Protein AF-A0A550CA08-F1 (afdb_monomer_lite)

Secondary structure (DSSP, 8-state):
---GGGGGSPPTT---TTHHHHHHHH-HHHHHHHHHIIIIIHHHHHHHHH-TT--SHHHHHHHHHHHHHHHHHHHHHHTS---HHHHHHHHHHHHHHHHHHHHHHHHHIIIII----SSSSS---HHHHHHHHHHHHHHT--HHHHHHHHHHHHSHHHHHHHHHHHHHHHTT-TTSSS-HHHHTSTTTTHHHHHHGGGGSTTT--GGG--SHHHHHHHHHHHSHHHHHHS-HHHHHHHHHHHHHHHHIIIIIIS---HHHHHHHHHHHHHTS--TTSS--HHHHHHHHHHHHHHHHHHS--

Radius of gyration: 20.74 Å; chains: 1; bounding box: 41×39×66 Å

Foldseek 3Di:
DDALVCLQDAHPPDDDPCQVVVCVVFNDNQSSLVNCCVPPQVVLLVVLVVCLQPQDPVVVLSLLVSLVVLVSNLLSSLVDPGDPVSVVVNLVSLLSSLLSLLSSVLNNCVPPFDDDPPDLPPPQPPVLVVQLVVLCVLLVEDLVLLCVLLCVLPHNLLVSLLSSLSSCLRVPPQDHFRGVSLVPRPNSLSLQLSNLVCVDPSRVNVVSNQFLQSLLSVLLNNPVLQSLVDDRVSVSVSLSVSSSVLCCCVCPVNVHDSNRSSSSSNNNSNSVDRPPPPDDSVVVNVVSVVVVVSVCSVPPD

pLDDT: mean 86.53, std 14.7, range [38.78, 98.31]

Organism: NCBI:txid97359

Sequence (301 aa):
MYEEHHFRTFPPRTVSAYVKTDIEKHGKDTMIYREWLRCHFRPQFEKLQLYPTVIDRIRAREVLTLSEDWCHFERMAHGQQLAPEAREDLRQHTQWLLQALGQYWRNYFRGLERREPRVIWAEIEGWVESSMNAWFRSMQIDAKELQQRLARGGDDRYWQIFRMGLRHCASNDVGEWPSSSFREMRFWKSRFILMSRCMYPDMDELRYIGDPITLGGAVAYHDMHTFYAGDEEERLSYLAGNIINIIEHVCGYLQMPDANASQGICVFLELHPVSGGCNCVACYALRAKALQAEESQFMGQ

Structure (mmCIF, N/CA/C/O backbone):
data_AF-A0A550CA08-F1
#
_entry.id   AF-A0A550CA08-F1
#
loop_
_atom_site.group_PDB
_atom_site.id
_atom_site.type_symbol
_atom_site.label_atom_id
_atom_site.label_alt_id
_atom_site.label_comp_id
_atom_site.label_asym_id
_atom_site.label_entity_id
_atom_site.label_seq_id
_atom_site.pdbx_PDB_ins_code
_atom_site.Cartn_x
_atom_site.Cartn_y
_atom_site.Cartn_z
_atom_site.occupancy
_atom_site.B_iso_or_equiv
_atom_site.auth_seq_id
_atom_site.auth_comp_id
_atom_site.auth_asym_id
_atom_site.auth_atom_id
_atom_site.pdbx_PDB_model_num
ATOM 1 N N . MET A 1 1 ? 12.749 -13.878 -8.963 1.00 85.00 1 MET A N 1
ATOM 2 C CA . MET A 1 1 ? 12.771 -12.666 -8.135 1.00 85.00 1 MET A CA 1
ATOM 3 C C . MET A 1 1 ? 14.022 -11.922 -8.469 1.00 85.00 1 MET A C 1
ATOM 5 O O . MET A 1 1 ? 15.088 -12.535 -8.506 1.00 85.00 1 MET A O 1
ATOM 9 N N . TYR A 1 2 ? 13.850 -10.644 -8.736 1.00 91.12 2 TYR A N 1
ATOM 10 C CA . TYR A 1 2 ? 14.903 -9.792 -9.235 1.00 91.12 2 TYR A CA 1
ATOM 11 C C . TYR A 1 2 ? 15.131 -8.655 -8.250 1.00 91.12 2 TYR A C 1
ATOM 13 O O . TYR A 1 2 ? 14.212 -7.938 -7.878 1.00 91.12 2 TYR A O 1
ATOM 21 N N . GLU A 1 3 ? 16.374 -8.504 -7.812 1.00 90.75 3 GLU A N 1
ATOM 22 C CA . GLU A 1 3 ? 16.807 -7.292 -7.117 1.00 90.75 3 GLU A CA 1
ATOM 23 C C . GLU A 1 3 ? 16.944 -6.123 -8.101 1.00 90.75 3 GLU A C 1
ATOM 25 O O . GLU A 1 3 ? 17.161 -6.341 -9.294 1.00 90.75 3 GLU A O 1
ATOM 30 N N . GLU A 1 4 ? 16.918 -4.890 -7.592 1.00 87.44 4 GLU A N 1
ATOM 31 C CA . GLU A 1 4 ? 16.969 -3.654 -8.389 1.00 87.44 4 GLU A CA 1
ATOM 32 C C . GLU A 1 4 ? 18.089 -3.641 -9.447 1.00 87.44 4 GLU A C 1
ATOM 34 O O . GLU A 1 4 ? 17.878 -3.241 -10.591 1.00 87.44 4 GLU A O 1
ATOM 39 N N . HIS A 1 5 ? 19.284 -4.129 -9.100 1.00 90.81 5 HIS A N 1
ATOM 40 C CA . HIS A 1 5 ? 20.425 -4.124 -10.015 1.00 90.81 5 HIS A CA 1
ATOM 41 C C . HIS A 1 5 ? 20.231 -5.041 -11.236 1.00 90.81 5 HIS A C 1
ATOM 43 O O . HIS A 1 5 ? 20.800 -4.765 -12.292 1.00 90.81 5 HIS A O 1
ATOM 49 N N . HIS A 1 6 ? 19.402 -6.089 -11.138 1.00 92.75 6 HIS A N 1
ATOM 50 C CA . HIS A 1 6 ? 19.095 -6.956 -12.279 1.00 92.75 6 HIS A CA 1
ATOM 51 C C . HIS A 1 6 ? 18.340 -6.192 -13.366 1.00 92.75 6 HIS A C 1
ATOM 53 O O . HIS A 1 6 ? 18.621 -6.374 -14.552 1.00 92.75 6 HIS A O 1
ATOM 59 N N . PHE A 1 7 ? 17.441 -5.288 -12.968 1.00 92.31 7 PHE A N 1
ATOM 60 C CA . PHE A 1 7 ? 16.633 -4.490 -13.888 1.00 92.31 7 PHE A CA 1
ATOM 61 C C . PHE A 1 7 ? 17.457 -3.468 -14.689 1.00 92.31 7 PHE A C 1
ATOM 63 O O . PHE A 1 7 ? 17.001 -2.987 -15.720 1.00 92.31 7 PHE A O 1
ATOM 70 N N . ARG A 1 8 ? 18.715 -3.213 -14.297 1.00 91.62 8 ARG A N 1
ATOM 71 C CA . ARG A 1 8 ? 19.678 -2.383 -15.051 1.00 91.62 8 ARG A CA 1
ATOM 72 C C . ARG A 1 8 ? 20.347 -3.124 -16.214 1.00 91.62 8 ARG A C 1
ATOM 74 O O . ARG A 1 8 ? 21.185 -2.558 -16.913 1.00 91.62 8 ARG A O 1
ATOM 81 N N . THR A 1 9 ? 20.024 -4.399 -16.409 1.00 92.44 9 THR A N 1
ATOM 82 C CA . THR A 1 9 ? 20.551 -5.242 -17.488 1.00 92.44 9 THR A CA 1
ATOM 83 C C . THR A 1 9 ? 19.408 -5.912 -18.231 1.00 92.44 9 THR A C 1
ATOM 85 O O . THR A 1 9 ? 18.286 -5.921 -17.742 1.00 92.44 9 THR A O 1
ATOM 88 N N . PHE A 1 10 ? 19.662 -6.469 -19.415 1.00 91.00 10 PHE A N 1
ATOM 89 C CA . PHE A 1 10 ? 18.636 -7.237 -20.119 1.00 91.00 10 PHE A CA 1
ATOM 90 C C . PHE A 1 10 ? 18.151 -8.421 -19.267 1.00 91.00 10 PHE A C 1
ATOM 92 O O . PHE A 1 10 ? 18.972 -9.043 -18.584 1.00 91.00 10 PHE A O 1
ATOM 99 N N . PRO A 1 11 ? 16.854 -8.778 -19.337 1.00 91.88 11 PRO A N 1
ATOM 100 C CA . PRO A 1 11 ? 16.351 -9.941 -18.625 1.00 91.88 11 PRO A CA 1
ATOM 101 C C . PRO A 1 11 ? 17.148 -11.202 -19.002 1.00 91.88 11 PRO A C 1
ATOM 103 O O . PRO A 1 11 ? 17.654 -11.315 -20.130 1.00 91.88 11 PRO A O 1
ATOM 106 N N . PRO A 1 12 ? 17.279 -12.190 -18.103 1.00 89.19 12 PRO A N 1
ATOM 107 C CA . PRO A 1 12 ? 17.959 -13.434 -18.438 1.00 89.19 12 PRO A CA 1
ATOM 108 C C . PRO A 1 12 ? 17.328 -14.102 -19.664 1.00 89.19 12 PRO A C 1
ATOM 110 O O . PRO A 1 12 ? 16.107 -14.176 -19.773 1.00 89.19 12 PRO A O 1
ATOM 113 N N . ARG A 1 13 ? 18.166 -14.655 -20.551 1.00 81.38 13 ARG A N 1
ATOM 114 C CA . ARG A 1 13 ? 17.751 -15.374 -21.778 1.00 81.38 13 ARG A CA 1
ATOM 115 C C . ARG A 1 13 ? 17.103 -14.497 -22.855 1.00 81.38 13 ARG A C 1
ATOM 117 O O . ARG A 1 13 ? 16.467 -15.016 -23.771 1.00 81.38 13 ARG A O 1
ATOM 124 N N . THR A 1 14 ? 17.314 -13.187 -22.796 1.00 76.25 14 THR A N 1
ATOM 125 C CA . THR A 1 14 ? 16.868 -12.279 -23.851 1.00 76.25 14 THR A CA 1
ATOM 126 C C . THR A 1 14 ? 17.860 -12.295 -25.014 1.00 76.25 14 THR A C 1
ATOM 128 O O . THR A 1 14 ? 18.989 -11.832 -24.883 1.00 76.25 14 THR A O 1
ATOM 131 N N . VAL A 1 15 ? 17.446 -12.847 -26.158 1.00 59.94 15 VAL A N 1
ATOM 132 C CA . VAL A 1 15 ? 18.219 -12.870 -27.415 1.00 59.94 15 VAL A CA 1
ATOM 133 C C . VAL A 1 15 ? 17.329 -12.332 -28.532 1.00 59.94 15 VAL A C 1
ATOM 135 O O . VAL A 1 15 ? 16.962 -13.035 -29.469 1.00 59.94 15 VAL A O 1
ATOM 138 N N . SER A 1 16 ? 16.870 -11.092 -28.387 1.00 63.72 16 SER A N 1
ATOM 139 C CA . SER A 1 16 ? 16.047 -10.464 -29.417 1.00 63.72 16 SER A CA 1
ATOM 140 C C . SER A 1 16 ? 16.958 -9.867 -30.497 1.00 63.72 16 SER A C 1
ATOM 142 O O . SER A 1 16 ? 17.799 -9.014 -30.215 1.00 63.72 16 SER A O 1
ATOM 144 N N . ALA A 1 17 ? 16.796 -10.308 -31.749 1.00 66.88 17 ALA A N 1
ATOM 145 C CA . ALA A 1 17 ? 17.506 -9.749 -32.905 1.00 66.88 17 ALA A CA 1
ATOM 146 C C . ALA A 1 17 ? 17.234 -8.239 -33.097 1.00 66.88 17 ALA A C 1
ATOM 148 O O . ALA A 1 17 ? 18.041 -7.543 -33.709 1.00 66.88 17 ALA A O 1
ATOM 149 N N . TYR A 1 18 ? 16.141 -7.731 -32.515 1.00 67.75 18 TYR A N 1
ATOM 150 C CA . TYR A 1 18 ? 15.712 -6.330 -32.563 1.00 67.75 18 TYR A CA 1
ATOM 151 C C . TYR A 1 18 ? 16.518 -5.406 -31.636 1.00 67.75 18 TYR A C 1
ATOM 153 O O . TYR A 1 18 ? 16.510 -4.190 -31.811 1.00 67.75 18 TYR A O 1
ATOM 161 N N . VAL A 1 19 ? 17.283 -5.967 -30.690 1.00 77.12 19 VAL A N 1
ATOM 162 C CA . VAL A 1 19 ? 17.989 -5.186 -29.661 1.00 77.12 19 VAL A CA 1
ATOM 163 C C . VAL A 1 19 ? 18.999 -4.207 -30.262 1.00 77.12 19 VAL A C 1
ATOM 165 O O . VAL A 1 19 ? 19.106 -3.089 -29.777 1.00 77.12 19 VAL A O 1
ATOM 168 N N . LYS A 1 20 ? 19.723 -4.575 -31.328 1.00 77.69 20 LYS A N 1
ATOM 169 C CA . LYS A 1 20 ? 20.739 -3.680 -31.914 1.00 77.69 20 LYS A CA 1
ATOM 170 C C . LYS A 1 20 ? 20.119 -2.441 -32.563 1.00 77.69 20 LYS A C 1
ATOM 172 O O . LYS A 1 20 ? 20.510 -1.328 -32.231 1.00 77.69 20 LYS A O 1
ATOM 177 N N . THR A 1 21 ? 19.137 -2.643 -33.438 1.00 79.25 21 THR A N 1
ATOM 178 C CA . THR A 1 21 ? 18.471 -1.558 -34.172 1.00 79.25 21 THR A CA 1
ATOM 179 C C . THR A 1 21 ? 17.735 -0.610 -33.231 1.00 79.25 21 THR A C 1
ATOM 181 O O . THR A 1 21 ? 17.788 0.606 -33.404 1.00 79.25 21 THR A O 1
ATOM 184 N N . ASP A 1 22 ? 17.091 -1.140 -32.195 1.00 79.94 22 ASP A N 1
ATOM 185 C CA . ASP A 1 22 ? 16.354 -0.289 -31.273 1.00 79.94 22 ASP A CA 1
ATOM 186 C C . ASP A 1 22 ? 17.261 0.416 -30.248 1.00 79.94 22 ASP A C 1
ATOM 188 O O . ASP A 1 22 ? 16.922 1.517 -29.813 1.00 79.94 22 ASP A O 1
ATOM 192 N N . ILE A 1 23 ? 18.429 -0.150 -29.891 1.00 85.75 23 ILE A N 1
ATOM 193 C CA . ILE A 1 23 ? 19.434 0.557 -29.071 1.00 85.75 23 ILE A CA 1
ATOM 194 C C . ILE A 1 23 ? 19.912 1.816 -29.798 1.00 85.75 23 ILE A C 1
ATOM 196 O O . ILE A 1 23 ? 19.997 2.872 -29.173 1.00 85.75 23 ILE A O 1
ATOM 200 N N . GLU A 1 24 ? 20.203 1.719 -31.098 1.00 85.25 24 GLU A N 1
ATOM 201 C CA . GLU A 1 24 ? 20.635 2.868 -31.908 1.00 85.25 24 GLU A CA 1
ATOM 202 C C . GLU A 1 24 ? 19.561 3.961 -31.956 1.00 85.25 24 GLU A C 1
ATOM 204 O O . GLU A 1 24 ? 19.878 5.149 -31.933 1.00 85.25 24 GLU A O 1
ATOM 209 N N . LYS A 1 25 ? 18.285 3.563 -31.979 1.00 86.25 25 LYS A N 1
ATOM 210 C CA . LYS A 1 25 ? 17.152 4.481 -32.114 1.00 86.25 25 LYS A CA 1
ATOM 211 C C . LYS A 1 25 ? 16.690 5.107 -30.795 1.00 86.25 25 LYS A C 1
ATOM 213 O O . LYS A 1 25 ? 16.277 6.262 -30.785 1.00 86.25 25 LYS A O 1
ATOM 218 N N . HIS A 1 26 ? 16.687 4.345 -29.704 1.00 85.88 26 HIS A N 1
ATOM 219 C CA . HIS A 1 26 ? 16.008 4.713 -28.452 1.00 85.88 26 HIS A CA 1
ATOM 220 C C . HIS A 1 26 ? 16.927 4.747 -27.226 1.00 85.88 26 HIS A C 1
ATOM 222 O O . HIS A 1 26 ? 16.484 5.113 -26.134 1.00 85.88 26 HIS A O 1
ATOM 228 N N . GLY A 1 27 ? 18.194 4.369 -27.394 1.00 90.88 27 GLY A N 1
ATOM 229 C CA . GLY A 1 27 ? 19.151 4.240 -26.307 1.00 90.88 27 GLY A CA 1
ATOM 230 C C . GLY A 1 27 ? 19.043 2.906 -25.567 1.00 90.88 27 GLY A C 1
ATOM 231 O O . GLY A 1 27 ? 18.041 2.187 -25.617 1.00 90.88 27 GLY A O 1
ATOM 232 N N . LYS A 1 28 ? 20.123 2.568 -24.860 1.00 91.00 28 LYS A N 1
ATOM 233 C CA . LYS A 1 28 ? 20.269 1.296 -24.144 1.00 91.00 28 LYS A CA 1
ATOM 234 C C . LYS A 1 28 ? 19.252 1.134 -23.009 1.00 91.00 28 LYS A C 1
ATOM 236 O O . LYS A 1 28 ? 18.670 0.060 -22.888 1.00 91.00 28 LYS A O 1
ATOM 241 N N . ASP A 1 29 ? 19.024 2.180 -22.220 1.00 91.25 29 ASP A N 1
ATOM 242 C CA . ASP A 1 29 ? 18.146 2.128 -21.042 1.00 91.25 29 ASP A CA 1
ATOM 243 C C . ASP A 1 29 ? 16.688 1.873 -21.436 1.00 91.25 29 ASP A C 1
ATOM 245 O O . ASP A 1 29 ? 16.068 0.932 -20.942 1.00 91.25 29 ASP A O 1
ATOM 249 N N . THR A 1 30 ? 16.178 2.613 -22.428 1.00 91.94 30 THR A N 1
ATOM 250 C CA . THR A 1 30 ? 14.840 2.391 -22.999 1.00 91.94 30 THR A CA 1
ATOM 251 C C . THR A 1 30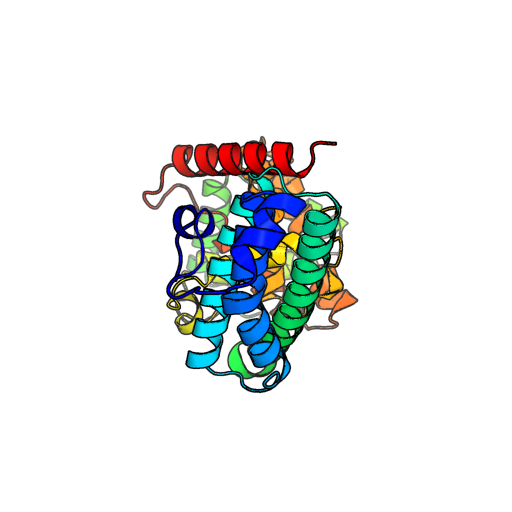 ? 14.664 0.956 -23.496 1.00 91.94 30 THR A C 1
ATOM 253 O O . THR A 1 30 ? 13.595 0.366 -23.335 1.00 91.94 30 THR A O 1
ATOM 256 N N . MET A 1 31 ? 15.710 0.365 -24.081 1.00 91.19 31 MET A N 1
ATOM 257 C CA . MET A 1 31 ? 15.645 -1.013 -24.562 1.00 91.19 31 MET A CA 1
ATOM 258 C C . MET A 1 31 ? 15.666 -2.057 -23.461 1.00 91.19 31 MET A C 1
ATOM 260 O O . MET A 1 31 ? 14.927 -3.037 -23.548 1.00 91.19 31 MET A O 1
ATOM 264 N N . ILE A 1 32 ? 16.457 -1.843 -22.414 1.00 91.88 32 ILE A N 1
ATOM 265 C CA . ILE A 1 32 ? 16.426 -2.700 -21.230 1.00 91.88 32 ILE A CA 1
ATOM 266 C C . ILE A 1 32 ? 15.023 -2.679 -20.614 1.00 91.88 32 ILE A C 1
ATOM 268 O O . ILE A 1 32 ? 14.437 -3.740 -20.400 1.00 91.88 32 ILE A O 1
ATOM 272 N N . TYR A 1 33 ? 14.455 -1.486 -20.419 1.00 94.31 33 TYR A N 1
ATOM 273 C CA . TYR A 1 33 ? 13.091 -1.293 -19.929 1.00 94.31 33 TYR A CA 1
ATOM 274 C C . TYR A 1 33 ? 12.050 -2.059 -20.768 1.00 94.31 33 TYR A C 1
ATOM 276 O O . TYR A 1 33 ? 11.281 -2.861 -20.231 1.00 94.31 33 TYR A O 1
ATOM 284 N N . ARG A 1 34 ? 12.058 -1.879 -22.097 1.00 92.94 34 ARG A N 1
ATOM 285 C CA . ARG A 1 34 ? 11.095 -2.535 -23.002 1.00 92.94 34 ARG A CA 1
ATOM 286 C C . ARG A 1 34 ? 11.206 -4.055 -22.974 1.00 92.94 34 ARG A C 1
ATOM 288 O O . ARG A 1 34 ? 10.185 -4.742 -23.004 1.00 92.94 34 ARG A O 1
ATOM 295 N N . GLU A 1 35 ? 12.420 -4.593 -22.897 1.00 92.88 35 GLU A N 1
ATOM 296 C CA . GLU A 1 35 ? 12.614 -6.042 -22.843 1.00 92.88 35 GLU A CA 1
ATOM 297 C C . GLU A 1 35 ? 12.136 -6.638 -21.514 1.00 92.88 35 GLU A C 1
ATOM 299 O O . GLU A 1 35 ? 11.530 -7.709 -21.521 1.00 92.88 35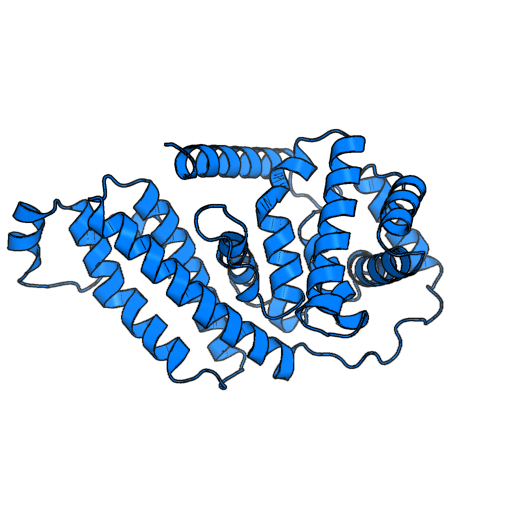 GLU A O 1
ATOM 304 N N . TRP A 1 36 ? 12.307 -5.941 -20.385 1.00 95.38 36 TRP A N 1
ATOM 305 C CA . TRP A 1 36 ? 11.704 -6.352 -19.110 1.00 95.38 36 TRP A CA 1
ATOM 306 C C . TRP A 1 36 ? 10.181 -6.364 -19.160 1.00 95.38 36 TRP A C 1
ATOM 308 O O . TRP A 1 36 ? 9.565 -7.348 -18.737 1.00 95.38 36 TRP A O 1
ATOM 318 N N . LEU A 1 37 ? 9.564 -5.330 -19.736 1.00 95.00 37 LEU A N 1
ATOM 319 C CA . LEU A 1 37 ? 8.120 -5.330 -19.955 1.00 95.00 37 LEU A CA 1
ATOM 320 C C . LEU A 1 37 ? 7.676 -6.519 -20.805 1.00 95.00 37 LEU A C 1
ATOM 322 O O . LEU A 1 37 ? 6.759 -7.244 -20.424 1.00 95.00 37 LEU A O 1
ATOM 326 N N . ARG A 1 38 ? 8.334 -6.740 -21.945 1.00 93.19 38 ARG A N 1
ATOM 327 C CA . ARG A 1 38 ? 7.958 -7.774 -22.914 1.00 93.19 38 ARG A CA 1
ATOM 328 C C . ARG A 1 38 ? 8.140 -9.189 -22.370 1.00 93.19 38 ARG A C 1
ATOM 330 O O . ARG A 1 38 ? 7.267 -10.029 -22.567 1.00 93.19 38 ARG A O 1
ATOM 337 N N . CYS A 1 39 ? 9.277 -9.468 -21.737 1.00 93.44 39 CYS A N 1
ATOM 338 C CA . CYS A 1 39 ? 9.655 -10.824 -21.342 1.00 93.44 39 CYS A CA 1
ATOM 339 C C . CYS A 1 39 ? 9.165 -11.220 -19.949 1.00 93.44 39 CYS A C 1
ATOM 341 O O . CYS A 1 39 ? 8.943 -12.407 -19.721 1.00 93.44 39 CYS A O 1
ATOM 343 N N . HIS A 1 40 ? 9.015 -10.266 -19.024 1.00 95.25 40 HIS A N 1
ATOM 344 C CA . HIS A 1 40 ? 8.689 -10.562 -17.626 1.00 95.25 40 HIS A CA 1
ATOM 345 C C . HIS A 1 40 ? 7.305 -10.059 -17.223 1.00 95.25 40 HIS A C 1
ATOM 347 O O . HIS A 1 40 ? 6.487 -10.848 -16.752 1.00 95.25 40 HIS A O 1
ATOM 353 N N . PHE A 1 41 ? 7.018 -8.768 -17.401 1.00 96.25 41 PHE A N 1
ATOM 354 C CA . PHE A 1 41 ? 5.823 -8.165 -16.802 1.00 96.25 41 PHE A CA 1
ATOM 355 C C . PHE A 1 41 ? 4.541 -8.407 -17.597 1.00 96.25 41 PHE A C 1
ATOM 357 O O . PHE A 1 41 ? 3.566 -8.878 -17.016 1.00 96.25 41 PHE A O 1
ATOM 364 N N . ARG A 1 42 ? 4.536 -8.184 -18.918 1.00 94.81 42 ARG A N 1
ATOM 365 C CA . ARG A 1 42 ? 3.339 -8.389 -19.754 1.00 94.81 42 ARG A CA 1
ATOM 366 C C . ARG A 1 42 ? 2.747 -9.799 -19.622 1.00 94.81 42 ARG A C 1
ATOM 368 O O . ARG A 1 42 ? 1.559 -9.886 -19.319 1.00 94.81 42 ARG A O 1
ATOM 375 N N . PRO A 1 43 ? 3.531 -10.896 -19.707 1.00 95.19 43 PRO A N 1
ATOM 376 C CA . PRO A 1 43 ? 2.982 -12.239 -19.512 1.00 95.19 43 PRO A CA 1
ATOM 377 C C . PRO A 1 43 ? 2.349 -12.442 -18.126 1.00 95.19 43 PRO A C 1
ATOM 379 O O . PRO A 1 43 ? 1.359 -13.159 -17.974 1.00 95.19 43 PRO A O 1
ATOM 382 N N . GLN A 1 44 ? 2.906 -11.813 -17.088 1.00 95.62 44 GLN A N 1
ATOM 383 C CA . GLN A 1 44 ? 2.367 -11.907 -15.731 1.00 95.62 44 GLN A CA 1
ATOM 384 C C . GLN A 1 44 ? 1.102 -11.068 -15.544 1.00 95.62 44 GLN A C 1
ATOM 386 O O . GLN A 1 44 ? 0.190 -11.511 -14.842 1.00 95.62 44 GLN A O 1
ATOM 391 N N . PHE A 1 45 ? 1.017 -9.907 -16.195 1.00 94.56 45 PHE A N 1
ATOM 392 C CA . PHE A 1 45 ? -0.181 -9.067 -16.211 1.00 94.56 45 PHE A CA 1
ATOM 393 C C . PHE A 1 45 ? -1.333 -9.796 -16.897 1.00 94.56 45 PHE A C 1
ATOM 395 O O . PHE A 1 45 ? -2.413 -9.925 -16.322 1.00 94.56 45 PHE A O 1
ATOM 402 N N . GLU A 1 46 ? -1.074 -10.381 -18.067 1.00 93.94 46 GLU A N 1
ATOM 403 C CA . GLU A 1 46 ? -2.032 -11.225 -18.784 1.00 93.94 46 GLU A CA 1
ATOM 404 C C . GLU A 1 46 ? -2.500 -12.390 -17.903 1.00 93.94 46 GLU A C 1
ATOM 406 O O . GLU A 1 46 ? -3.701 -12.604 -17.732 1.00 93.94 46 GLU A O 1
ATOM 411 N N . LYS A 1 47 ? -1.572 -13.097 -17.240 1.00 93.88 47 LYS A N 1
ATOM 412 C CA . LYS A 1 47 ? -1.926 -14.160 -16.286 1.00 93.88 47 LYS A CA 1
ATOM 413 C C . LYS A 1 47 ? -2.813 -13.628 -15.152 1.00 93.88 47 LYS A C 1
ATOM 415 O O . LYS A 1 47 ? -3.728 -14.329 -14.724 1.00 93.88 47 LYS A O 1
ATOM 420 N N . LEU A 1 48 ? -2.543 -12.432 -14.617 1.00 93.75 48 LEU A N 1
ATOM 421 C CA . LEU A 1 48 ? -3.353 -11.793 -13.566 1.00 93.75 48 LEU A CA 1
ATOM 422 C C . LEU A 1 48 ? -4.789 -11.540 -14.014 1.00 93.75 48 LEU A C 1
ATOM 424 O O . LEU A 1 48 ? -5.716 -11.857 -13.272 1.00 93.75 48 LEU A O 1
ATOM 428 N N . GLN A 1 49 ? -4.968 -11.068 -15.241 1.00 91.44 49 GLN A N 1
ATOM 429 C CA . GLN A 1 49 ? -6.286 -10.790 -15.796 1.00 91.44 49 GLN A CA 1
ATOM 430 C C . GLN A 1 49 ? -7.076 -12.034 -16.201 1.00 91.44 49 GLN A C 1
ATOM 432 O O . GLN A 1 49 ? -8.299 -12.022 -16.098 1.00 91.44 49 GLN A O 1
ATOM 437 N N . LEU A 1 50 ? -6.404 -13.094 -16.658 1.00 92.44 50 LEU A N 1
ATOM 438 C CA . LEU A 1 50 ? -7.065 -14.328 -17.099 1.00 92.44 50 LEU A CA 1
ATOM 439 C C . LEU A 1 50 ? -7.700 -15.115 -15.947 1.00 92.44 50 LEU A C 1
ATOM 441 O O . LEU A 1 50 ? -8.675 -15.833 -16.155 1.00 92.44 50 LEU A O 1
ATOM 445 N N . TYR A 1 51 ? -7.168 -14.975 -14.731 1.00 89.88 51 TYR A N 1
ATOM 446 C CA . TYR A 1 51 ? -7.592 -15.759 -13.569 1.00 89.88 51 TYR A CA 1
ATOM 447 C C . TYR A 1 51 ? -8.006 -14.875 -12.382 1.00 89.88 51 TYR A C 1
ATOM 449 O O . TYR A 1 51 ? -7.452 -15.020 -11.289 1.00 89.88 51 TYR A O 1
ATOM 457 N N . PRO A 1 52 ? -8.987 -13.965 -12.545 1.00 86.19 52 PRO A N 1
ATOM 458 C CA . PRO A 1 52 ? -9.321 -12.979 -11.518 1.00 86.19 52 PRO A CA 1
ATOM 459 C C . PRO A 1 52 ? -10.030 -13.598 -10.305 1.00 86.19 52 PRO A C 1
ATOM 461 O O . PRO A 1 52 ? -10.058 -12.995 -9.234 1.00 86.19 52 PRO A O 1
ATOM 464 N N . THR A 1 53 ? -10.621 -14.786 -10.455 1.00 89.81 53 THR A N 1
ATOM 465 C CA . THR A 1 53 ? -11.365 -15.500 -9.402 1.00 89.81 53 THR A CA 1
ATOM 466 C C . THR A 1 53 ? -10.529 -16.539 -8.660 1.00 89.81 53 THR A C 1
ATOM 468 O O . THR A 1 53 ? -10.999 -17.092 -7.669 1.00 89.81 53 THR A O 1
ATOM 471 N N . VAL A 1 54 ? -9.310 -16.832 -9.123 1.00 92.00 54 VAL A N 1
ATOM 472 C CA . VAL A 1 54 ? -8.432 -17.813 -8.477 1.00 92.00 54 VAL A CA 1
ATOM 473 C C . VAL A 1 54 ? -7.784 -17.152 -7.267 1.00 92.00 54 VAL A C 1
ATOM 475 O O . VAL A 1 54 ? -6.840 -16.377 -7.398 1.00 92.00 54 VAL A O 1
ATOM 478 N N . ILE A 1 55 ? -8.327 -17.443 -6.087 1.00 90.25 55 ILE A N 1
ATOM 479 C CA . ILE A 1 55 ? -7.919 -16.852 -4.811 1.00 90.25 55 ILE A CA 1
ATOM 480 C C . ILE A 1 55 ? -7.403 -17.943 -3.874 1.00 90.25 55 ILE A C 1
ATOM 482 O O . ILE A 1 55 ? -8.109 -18.463 -3.017 1.00 90.25 55 ILE A O 1
ATOM 486 N N . ASP A 1 56 ? -6.142 -18.315 -4.059 1.00 92.44 56 ASP A N 1
ATOM 487 C CA . ASP A 1 56 ? -5.450 -19.263 -3.192 1.00 92.44 56 ASP A CA 1
ATOM 488 C C . ASP A 1 56 ? -4.077 -18.724 -2.763 1.00 92.44 56 ASP A C 1
ATOM 490 O O . ASP A 1 56 ? -3.593 -17.693 -3.239 1.00 92.44 56 ASP A O 1
ATOM 494 N N . ARG A 1 57 ? -3.437 -19.421 -1.820 1.00 90.69 57 ARG A N 1
ATOM 495 C CA . ARG A 1 57 ? -2.149 -18.994 -1.255 1.00 90.69 57 ARG A CA 1
ATOM 496 C C . ARG A 1 57 ? -0.990 -19.083 -2.247 1.00 90.69 57 ARG A C 1
ATOM 498 O O . ARG A 1 57 ? -0.019 -18.348 -2.097 1.00 90.69 57 ARG A O 1
ATOM 505 N N . ILE A 1 58 ? -1.040 -19.998 -3.214 1.00 94.31 58 ILE A N 1
ATOM 506 C CA . ILE A 1 58 ? -0.004 -20.112 -4.248 1.00 94.31 58 ILE A CA 1
ATOM 507 C C . ILE A 1 58 ? -0.108 -18.888 -5.149 1.00 94.31 58 ILE A C 1
ATOM 509 O O . ILE A 1 58 ? 0.880 -18.179 -5.338 1.00 94.31 58 ILE A O 1
ATOM 513 N N . ARG A 1 59 ? -1.322 -18.580 -5.607 1.00 95.06 59 ARG A N 1
ATOM 514 C CA . ARG A 1 59 ? -1.590 -17.413 -6.434 1.00 95.06 59 ARG A CA 1
ATOM 515 C C . ARG A 1 59 ? -1.240 -16.112 -5.723 1.00 95.06 59 ARG A C 1
ATOM 517 O O . ARG A 1 59 ? -0.585 -15.264 -6.320 1.00 95.06 59 ARG A O 1
ATOM 524 N N . ALA A 1 60 ? -1.569 -15.983 -4.439 1.00 95.38 60 ALA A N 1
ATOM 525 C CA . ALA A 1 60 ? -1.208 -14.808 -3.650 1.00 95.38 60 ALA A CA 1
ATOM 526 C C . ALA A 1 60 ? 0.307 -14.584 -3.597 1.00 95.38 60 ALA A C 1
ATOM 528 O O . ALA A 1 60 ? 0.756 -13.458 -3.778 1.00 95.38 60 ALA A O 1
ATOM 529 N N . ARG A 1 61 ? 1.114 -15.642 -3.438 1.00 95.81 61 ARG A N 1
ATOM 530 C CA . ARG A 1 61 ? 2.584 -15.527 -3.472 1.00 95.81 61 ARG A CA 1
ATOM 531 C C . ARG A 1 61 ? 3.111 -15.080 -4.831 1.00 95.81 61 ARG A C 1
ATOM 533 O O . ARG A 1 61 ? 4.053 -14.290 -4.876 1.00 95.81 61 ARG A O 1
ATOM 540 N N . GLU A 1 62 ? 2.523 -15.566 -5.924 1.00 96.19 62 GLU A N 1
ATOM 541 C CA . GLU A 1 62 ? 2.875 -15.101 -7.271 1.00 96.19 62 GLU A CA 1
ATOM 542 C C . GLU A 1 62 ? 2.561 -13.611 -7.433 1.00 96.19 62 GLU A C 1
ATOM 544 O O . GLU A 1 62 ? 3.408 -12.859 -7.903 1.00 96.19 62 GLU A O 1
ATOM 549 N N . VAL A 1 63 ? 1.377 -13.175 -6.989 1.00 96.94 63 VAL A N 1
ATOM 550 C CA . VAL A 1 63 ? 0.963 -11.767 -7.055 1.00 96.94 63 VAL A CA 1
ATOM 551 C C . VAL A 1 63 ? 1.866 -10.878 -6.201 1.00 96.94 63 VAL A C 1
ATOM 553 O O . VAL A 1 63 ? 2.301 -9.837 -6.677 1.00 96.94 63 VAL A O 1
ATOM 556 N N . LEU A 1 64 ? 2.219 -11.297 -4.983 1.00 97.19 64 LEU A N 1
ATOM 557 C CA . LEU A 1 64 ? 3.147 -10.550 -4.126 1.00 97.19 64 LEU A CA 1
ATOM 558 C C . LEU A 1 64 ? 4.556 -10.467 -4.728 1.00 97.19 64 LEU A C 1
ATOM 560 O O . LEU A 1 64 ? 5.200 -9.428 -4.633 1.00 97.19 64 LEU A O 1
ATOM 564 N N . THR A 1 65 ? 5.021 -11.539 -5.377 1.00 97.06 65 THR A N 1
ATOM 565 C CA . THR A 1 65 ? 6.311 -11.536 -6.087 1.00 97.06 65 THR A CA 1
ATOM 566 C C . THR A 1 65 ? 6.277 -10.578 -7.275 1.00 97.06 65 THR A C 1
ATOM 568 O O . THR A 1 65 ? 7.225 -9.826 -7.468 1.00 97.06 65 THR A O 1
ATOM 571 N N . LEU A 1 66 ? 5.178 -10.564 -8.037 1.00 97.62 66 LEU A N 1
ATOM 572 C CA . LEU A 1 66 ? 4.969 -9.604 -9.120 1.00 97.62 66 LEU A CA 1
ATOM 573 C C . LEU A 1 66 ? 4.962 -8.162 -8.598 1.00 97.62 66 LEU A C 1
ATOM 575 O O . LEU A 1 66 ? 5.593 -7.304 -9.206 1.00 97.62 66 LEU A O 1
ATOM 579 N N . SER A 1 67 ? 4.280 -7.897 -7.478 1.00 97.94 67 SER A N 1
ATOM 580 C CA . SER A 1 67 ? 4.270 -6.571 -6.853 1.00 97.94 67 SER A CA 1
ATOM 581 C C . SER A 1 67 ? 5.672 -6.129 -6.434 1.00 97.94 67 SER A C 1
ATOM 583 O O . SER A 1 67 ? 6.055 -5.003 -6.722 1.00 97.94 67 SER A O 1
ATOM 585 N N . GLU A 1 68 ? 6.456 -7.012 -5.806 1.00 97.19 68 GLU A N 1
ATOM 586 C CA . GLU A 1 68 ? 7.840 -6.713 -5.413 1.00 97.19 68 GLU A CA 1
ATOM 587 C C . GLU A 1 68 ? 8.743 -6.449 -6.625 1.00 97.19 68 GLU A C 1
ATOM 589 O O . GLU A 1 68 ? 9.439 -5.433 -6.674 1.00 97.19 68 GLU A O 1
ATOM 594 N N . ASP A 1 69 ? 8.705 -7.335 -7.626 1.00 97.81 69 ASP A N 1
ATOM 595 C CA . ASP A 1 69 ? 9.485 -7.177 -8.853 1.00 97.81 69 ASP A CA 1
ATOM 596 C C . ASP A 1 69 ? 9.103 -5.860 -9.568 1.00 97.81 69 ASP A C 1
ATOM 598 O O . ASP A 1 69 ? 9.988 -5.165 -10.067 1.00 97.81 69 ASP A O 1
ATOM 602 N N . TRP A 1 70 ? 7.816 -5.476 -9.589 1.00 97.94 70 TRP A N 1
ATOM 603 C CA . TRP A 1 70 ? 7.372 -4.202 -10.174 1.00 97.94 70 TRP A CA 1
ATOM 604 C C . TRP A 1 70 ? 7.874 -2.992 -9.387 1.00 97.94 70 TRP A C 1
ATOM 606 O O . TRP A 1 70 ? 8.388 -2.064 -9.999 1.00 97.94 70 TRP A O 1
ATOM 616 N N . CYS A 1 71 ? 7.802 -3.005 -8.052 1.00 95.94 71 CYS A N 1
ATOM 617 C CA . CYS A 1 71 ? 8.339 -1.922 -7.220 1.00 95.94 71 CYS A CA 1
ATOM 618 C C . CYS A 1 71 ? 9.831 -1.676 -7.497 1.00 95.94 71 CYS A C 1
ATOM 620 O O . CYS A 1 71 ? 10.271 -0.533 -7.616 1.00 95.94 71 CYS A O 1
ATOM 622 N N . HIS A 1 72 ? 10.624 -2.745 -7.622 1.00 95.44 72 HIS A N 1
ATOM 623 C CA . HIS A 1 72 ? 12.039 -2.633 -7.980 1.00 95.44 72 HIS A CA 1
ATOM 624 C C . HIS A 1 72 ? 12.248 -2.125 -9.407 1.00 95.44 72 HIS A C 1
ATOM 626 O O . HIS A 1 72 ? 13.140 -1.307 -9.642 1.00 95.44 72 HIS A O 1
ATOM 632 N N . PHE A 1 73 ? 11.439 -2.599 -10.352 1.00 96.56 73 PHE A N 1
ATOM 633 C CA . PHE A 1 73 ? 11.512 -2.181 -11.745 1.00 96.56 73 PHE A CA 1
ATOM 634 C C . PHE A 1 73 ? 11.139 -0.710 -11.940 1.00 96.56 73 PHE A C 1
ATOM 636 O O . PHE A 1 73 ? 11.877 0.007 -12.608 1.00 96.56 73 PHE A O 1
ATOM 643 N N . GLU A 1 74 ? 10.046 -0.250 -11.328 1.00 95.44 74 GLU A N 1
ATOM 644 C CA . GLU A 1 74 ? 9.595 1.142 -11.380 1.00 95.44 74 GLU A CA 1
ATOM 645 C C . GLU A 1 74 ? 10.668 2.064 -10.782 1.00 95.44 74 GLU A C 1
ATOM 647 O O . GLU A 1 74 ? 11.127 2.979 -11.464 1.00 95.44 74 GLU A O 1
ATOM 652 N N . ARG A 1 75 ? 11.184 1.768 -9.576 1.00 93.44 75 ARG A N 1
ATOM 653 C CA . ARG A 1 75 ? 12.260 2.569 -8.957 1.00 93.44 75 ARG A CA 1
ATOM 654 C C . ARG A 1 75 ? 13.502 2.660 -9.851 1.00 93.44 75 ARG A C 1
ATOM 656 O O . ARG A 1 75 ? 14.068 3.737 -10.032 1.00 93.44 75 ARG A O 1
ATOM 663 N N . MET A 1 76 ? 13.909 1.537 -10.443 1.00 94.00 76 MET A N 1
ATOM 664 C CA . MET A 1 76 ? 15.028 1.493 -11.384 1.00 94.00 76 MET A CA 1
ATOM 665 C C . MET A 1 76 ? 14.749 2.360 -12.623 1.00 94.00 76 MET A C 1
ATOM 667 O O . MET A 1 76 ? 15.606 3.154 -13.011 1.00 94.00 76 MET A O 1
ATOM 671 N N . ALA A 1 77 ? 13.552 2.249 -13.202 1.00 93.38 77 ALA A N 1
ATOM 672 C CA . ALA A 1 77 ? 13.130 2.991 -14.385 1.00 93.38 77 ALA A CA 1
ATOM 673 C C . ALA A 1 77 ? 13.103 4.512 -14.147 1.00 93.38 77 ALA A C 1
ATOM 675 O O . ALA A 1 77 ? 13.537 5.268 -15.016 1.00 93.38 77 ALA A O 1
ATOM 676 N N . HIS A 1 78 ? 12.685 4.968 -12.961 1.00 90.31 78 HIS A N 1
ATOM 677 C CA . HIS A 1 78 ? 12.763 6.385 -12.577 1.00 90.31 78 HIS A CA 1
ATOM 678 C C . HIS A 1 78 ? 14.204 6.892 -12.440 1.00 90.31 78 HIS A C 1
ATOM 680 O O . HIS A 1 78 ? 14.481 8.048 -12.752 1.00 90.31 78 HIS A O 1
ATOM 686 N N . GLY A 1 79 ? 15.140 6.028 -12.040 1.00 88.88 79 GLY A N 1
ATOM 687 C CA . GLY A 1 79 ? 16.568 6.350 -11.996 1.00 88.88 79 GLY A CA 1
ATOM 688 C C . GLY A 1 79 ? 17.269 6.368 -13.363 1.00 88.88 79 GLY A C 1
ATOM 689 O O . GLY A 1 79 ? 18.454 6.699 -13.425 1.00 88.88 79 GLY A O 1
ATOM 690 N N . GLN A 1 80 ? 16.586 5.990 -14.449 1.00 88.94 80 GLN A N 1
ATOM 691 C CA . GLN A 1 80 ? 17.136 5.936 -15.807 1.00 88.94 80 GLN A CA 1
ATOM 692 C C . GLN A 1 80 ? 16.728 7.140 -16.664 1.00 88.94 80 GLN A C 1
ATOM 694 O O . GLN A 1 80 ? 15.682 7.765 -16.482 1.00 88.94 80 GLN A O 1
ATOM 699 N N . GLN A 1 81 ? 17.531 7.431 -17.691 1.00 88.38 81 GLN A N 1
ATOM 700 C CA . GLN A 1 81 ? 17.203 8.445 -18.698 1.00 88.38 81 GLN A CA 1
ATOM 701 C C . GLN A 1 81 ? 16.264 7.868 -19.767 1.00 88.38 81 GLN A C 1
ATOM 703 O O . GLN A 1 81 ? 16.608 7.779 -20.945 1.00 88.38 81 GLN A O 1
ATOM 708 N N . LEU A 1 82 ? 15.069 7.446 -19.348 1.00 91.00 82 LEU A N 1
ATOM 709 C CA . LEU A 1 82 ? 14.048 6.946 -20.267 1.00 91.00 82 LEU A CA 1
ATOM 710 C C . LEU A 1 82 ? 13.521 8.063 -21.171 1.00 91.00 82 LEU A C 1
ATOM 712 O O . LEU A 1 82 ? 13.258 9.175 -20.702 1.00 91.00 82 LEU A O 1
ATOM 716 N N . ALA A 1 83 ? 13.311 7.733 -22.448 1.00 90.88 83 ALA A N 1
ATOM 717 C CA . ALA A 1 83 ? 12.615 8.603 -23.391 1.00 90.88 83 ALA A CA 1
ATOM 718 C C . ALA A 1 83 ? 11.188 8.932 -22.890 1.00 90.88 83 ALA A C 1
ATOM 720 O O . ALA A 1 83 ? 10.579 8.087 -22.223 1.00 90.88 83 ALA A O 1
ATOM 721 N N . PRO A 1 84 ? 10.623 10.114 -23.208 1.00 92.19 84 PRO A N 1
ATOM 722 C CA . PRO A 1 84 ? 9.296 10.520 -22.734 1.00 92.19 84 PRO A CA 1
ATOM 723 C C . PRO A 1 84 ? 8.193 9.494 -23.015 1.00 92.19 84 PRO A C 1
ATOM 725 O O . PRO A 1 84 ? 7.368 9.223 -22.147 1.00 92.19 84 PRO A O 1
ATOM 728 N N . GLU A 1 85 ? 8.218 8.853 -24.184 1.00 93.38 85 GLU A N 1
ATOM 729 C CA . GLU A 1 85 ? 7.239 7.831 -24.558 1.00 93.38 85 GLU A CA 1
ATOM 730 C C . GLU A 1 85 ? 7.343 6.589 -23.669 1.00 93.38 85 GLU A C 1
ATOM 732 O O . GLU A 1 85 ? 6.330 5.981 -23.349 1.00 93.38 85 GLU A O 1
ATOM 737 N N . ALA A 1 86 ? 8.553 6.213 -23.244 1.00 93.62 86 ALA A N 1
ATOM 738 C CA . ALA A 1 86 ? 8.762 5.085 -22.338 1.00 93.62 86 ALA A CA 1
ATOM 739 C C . ALA A 1 86 ? 8.333 5.410 -20.898 1.00 93.62 86 ALA A C 1
ATOM 741 O O . ALA A 1 86 ? 7.884 4.522 -20.180 1.00 93.62 86 ALA A O 1
ATOM 742 N N . ARG A 1 87 ? 8.428 6.678 -20.479 1.00 93.94 87 ARG A N 1
ATOM 743 C CA . ARG A 1 87 ? 7.896 7.125 -19.180 1.00 93.94 87 ARG A CA 1
ATOM 744 C C . ARG A 1 87 ? 6.374 7.082 -19.159 1.00 93.94 87 ARG A C 1
ATOM 746 O O . ARG A 1 87 ? 5.792 6.594 -18.197 1.00 93.94 87 ARG A O 1
ATOM 753 N N . GLU A 1 88 ? 5.739 7.545 -20.232 1.00 95.69 88 GLU A N 1
ATOM 754 C CA . GLU A 1 88 ? 4.286 7.447 -20.373 1.00 95.69 88 GLU A CA 1
ATOM 755 C C . GLU A 1 88 ? 3.831 5.982 -20.459 1.00 95.69 88 GLU A C 1
ATOM 757 O O . GLU A 1 88 ? 2.867 5.598 -19.801 1.00 95.69 88 GLU A O 1
ATOM 762 N N . ASP A 1 89 ? 4.568 5.136 -21.183 1.00 95.75 89 ASP A N 1
ATOM 763 C CA . ASP A 1 89 ? 4.310 3.693 -21.235 1.00 95.75 89 ASP A CA 1
ATOM 764 C C . ASP A 1 89 ? 4.423 3.044 -19.842 1.00 95.75 89 ASP A C 1
ATOM 766 O O . ASP A 1 89 ? 3.575 2.234 -19.466 1.00 95.75 89 ASP A O 1
ATOM 770 N N . LEU A 1 90 ? 5.415 3.438 -19.029 1.00 96.12 90 LEU A N 1
ATOM 771 C CA . LEU A 1 90 ? 5.569 2.968 -17.646 1.00 96.12 90 LEU A CA 1
ATOM 772 C C . LEU A 1 90 ? 4.359 3.371 -16.806 1.00 96.12 90 LEU A C 1
ATOM 774 O O . LEU A 1 90 ? 3.779 2.515 -16.143 1.00 96.12 90 LEU A O 1
ATOM 778 N N . ARG A 1 91 ? 3.941 4.639 -16.894 1.00 95.94 91 ARG A N 1
ATOM 779 C CA . ARG A 1 91 ? 2.768 5.171 -16.191 1.00 95.94 91 ARG A CA 1
ATOM 780 C C . ARG A 1 91 ? 1.507 4.367 -16.523 1.00 95.94 91 ARG A C 1
ATOM 782 O O . ARG A 1 91 ? 0.793 3.935 -15.619 1.00 95.94 91 ARG A O 1
ATOM 789 N N . GLN A 1 92 ? 1.268 4.100 -17.807 1.00 96.50 92 GLN A N 1
ATOM 790 C CA . GLN A 1 92 ? 0.115 3.323 -18.276 1.00 96.50 92 GLN A CA 1
ATOM 791 C C . GLN A 1 92 ? 0.152 1.870 -17.788 1.00 96.50 92 GLN A C 1
ATOM 793 O O . GLN A 1 92 ? -0.863 1.345 -17.325 1.00 96.50 92 GLN A O 1
ATOM 798 N N . HIS A 1 93 ? 1.317 1.219 -17.840 1.00 96.94 93 HIS A N 1
ATOM 799 C CA . HIS A 1 93 ? 1.472 -0.143 -17.331 1.00 96.94 93 HIS A CA 1
ATOM 800 C C . HIS A 1 93 ? 1.324 -0.209 -15.801 1.00 96.94 93 HIS A C 1
ATOM 802 O O . HIS A 1 93 ? 0.701 -1.152 -15.312 1.00 96.94 93 HIS A O 1
ATOM 808 N N . THR A 1 94 ? 1.814 0.790 -15.052 1.00 97.12 94 THR A N 1
ATOM 809 C CA . THR A 1 94 ? 1.573 0.905 -13.602 1.00 97.12 94 THR A CA 1
ATOM 810 C C . THR A 1 94 ? 0.073 1.016 -13.335 1.00 97.12 94 THR A C 1
ATOM 812 O O . THR A 1 94 ? -0.460 0.226 -12.560 1.00 97.12 94 THR A O 1
ATOM 815 N N . GLN A 1 95 ? -0.642 1.916 -14.018 1.00 96.81 95 GLN A N 1
ATOM 816 C CA . GLN A 1 95 ? -2.090 2.084 -13.838 1.00 96.81 95 GLN A CA 1
ATOM 817 C C . GLN A 1 95 ? -2.859 0.785 -14.129 1.00 96.81 95 GLN A C 1
ATOM 819 O O . GLN A 1 95 ? -3.726 0.375 -13.351 1.00 96.81 95 GLN A O 1
ATOM 824 N N . TRP A 1 96 ? -2.506 0.102 -15.220 1.00 96.06 96 TRP A N 1
ATOM 825 C CA . TRP A 1 96 ? -3.104 -1.177 -15.592 1.00 96.06 96 TRP A CA 1
ATOM 826 C C . TRP A 1 96 ? -2.863 -2.260 -14.531 1.00 96.06 96 TRP A C 1
ATOM 828 O O . TRP A 1 96 ? -3.796 -2.968 -14.130 1.00 96.06 96 TRP A O 1
ATOM 838 N N . LEU A 1 97 ? -1.629 -2.361 -14.030 1.00 96.88 97 LEU A N 1
ATOM 839 C CA . LEU A 1 97 ? -1.275 -3.289 -12.964 1.00 96.88 97 LEU A CA 1
ATOM 840 C C . LEU A 1 97 ? -2.039 -2.977 -11.672 1.00 96.88 97 LEU A C 1
ATOM 842 O O . LEU A 1 97 ? -2.603 -3.895 -11.079 1.00 96.88 97 LEU A O 1
ATOM 846 N N . LEU A 1 98 ? -2.105 -1.711 -11.250 1.00 97.62 98 LEU A N 1
ATOM 847 C CA . LEU A 1 98 ? -2.824 -1.291 -10.041 1.00 97.62 98 LEU A CA 1
ATOM 848 C C . LEU A 1 98 ? -4.305 -1.670 -10.104 1.00 97.62 98 LEU A C 1
ATOM 850 O O . LEU A 1 98 ? -4.845 -2.210 -9.138 1.00 97.62 98 LEU A O 1
ATOM 854 N N . GLN A 1 99 ? -4.951 -1.475 -11.254 1.00 96.69 99 GLN A N 1
ATOM 855 C CA . GLN A 1 99 ? -6.336 -1.894 -11.455 1.00 96.69 99 GLN A CA 1
ATOM 856 C C . GLN A 1 99 ? -6.494 -3.420 -11.323 1.00 96.69 99 GLN A C 1
ATOM 858 O O . GLN A 1 99 ? -7.411 -3.901 -10.646 1.00 96.69 99 GLN A O 1
ATOM 863 N N . ALA A 1 100 ? -5.601 -4.197 -11.946 1.00 96.31 100 ALA A N 1
ATOM 864 C CA . ALA A 1 100 ? -5.640 -5.658 -11.898 1.00 96.31 100 ALA A CA 1
ATOM 865 C C . ALA A 1 100 ? -5.369 -6.202 -10.482 1.00 96.31 100 ALA A C 1
ATOM 867 O O . ALA A 1 100 ? -6.078 -7.097 -10.014 1.00 96.31 100 ALA A O 1
ATOM 868 N N . LEU A 1 101 ? -4.390 -5.631 -9.774 1.00 97.25 101 LEU A N 1
ATOM 869 C CA . LEU A 1 101 ? -4.078 -5.959 -8.382 1.00 97.25 101 LEU A CA 1
ATOM 870 C C . LEU A 1 101 ? -5.225 -5.586 -7.452 1.00 97.25 101 LEU A C 1
ATOM 872 O O . LEU A 1 101 ? -5.623 -6.400 -6.624 1.00 97.25 101 LEU A O 1
ATOM 876 N N . GLY A 1 102 ? -5.795 -4.396 -7.618 1.00 97.25 102 GLY A N 1
ATOM 877 C CA . GLY A 1 102 ? -6.955 -3.940 -6.865 1.00 97.25 102 GLY A CA 1
ATOM 878 C C . GLY A 1 102 ? -8.135 -4.903 -6.965 1.00 97.25 102 GLY A C 1
ATOM 879 O O . GLY A 1 102 ? -8.751 -5.271 -5.961 1.00 97.25 102 GLY A O 1
ATOM 880 N N . GLN A 1 103 ? -8.409 -5.395 -8.176 1.00 96.81 103 GLN A N 1
ATOM 881 C CA . GLN A 1 103 ? -9.443 -6.402 -8.398 1.00 96.81 103 GLN A CA 1
ATOM 882 C C . GLN A 1 103 ? -9.083 -7.766 -7.787 1.00 96.81 103 GLN A C 1
ATOM 884 O O . GLN A 1 103 ? -9.952 -8.416 -7.196 1.00 96.81 103 GLN A O 1
ATOM 889 N N . TYR A 1 104 ? -7.824 -8.198 -7.897 1.00 97.25 104 TYR A N 1
ATOM 890 C CA . TYR A 1 104 ? -7.352 -9.440 -7.284 1.00 97.25 104 TYR A CA 1
ATOM 891 C C . TYR A 1 104 ? -7.479 -9.402 -5.755 1.00 97.25 104 TYR A C 1
ATOM 893 O O . TYR A 1 104 ? -8.097 -10.292 -5.171 1.00 97.25 104 TYR A O 1
ATOM 901 N N . TRP A 1 105 ? -6.967 -8.355 -5.102 1.00 96.81 105 TRP A N 1
ATOM 902 C CA . TRP A 1 105 ? -6.992 -8.220 -3.644 1.00 96.81 105 TRP A CA 1
ATOM 903 C C . TRP A 1 105 ? -8.406 -8.051 -3.095 1.00 96.81 105 TRP A C 1
ATOM 905 O O . TRP A 1 105 ? -8.733 -8.654 -2.075 1.00 96.81 105 TRP A O 1
ATOM 915 N N . ARG A 1 106 ? -9.297 -7.371 -3.828 1.00 96.88 106 ARG A N 1
ATOM 916 C CA . ARG A 1 106 ? -10.737 -7.353 -3.527 1.00 96.88 106 ARG A CA 1
ATOM 917 C C . ARG A 1 106 ? -11.336 -8.760 -3.496 1.00 96.88 106 ARG A C 1
ATOM 919 O O . ARG A 1 106 ? -12.101 -9.083 -2.586 1.00 96.88 106 ARG A O 1
ATOM 926 N N . ASN A 1 107 ? -11.019 -9.596 -4.483 1.00 96.00 107 ASN A N 1
ATOM 927 C CA . ASN A 1 107 ? -11.521 -10.970 -4.539 1.00 96.00 107 ASN A CA 1
ATOM 928 C C . ASN A 1 107 ? -10.897 -11.838 -3.441 1.00 96.00 107 ASN A C 1
ATOM 930 O O . ASN A 1 107 ? -11.618 -12.570 -2.762 1.00 96.00 107 ASN A O 1
ATOM 934 N N . TYR A 1 108 ? -9.585 -11.710 -3.227 1.00 95.00 108 TYR A N 1
ATOM 935 C CA . TYR A 1 108 ? -8.854 -12.406 -2.170 1.00 95.00 108 TYR A CA 1
ATOM 936 C C . TYR A 1 108 ? -9.444 -12.082 -0.796 1.00 95.00 108 TYR A C 1
ATOM 938 O O . TYR A 1 108 ? -9.782 -12.988 -0.035 1.00 95.00 108 TYR A O 1
ATOM 946 N N . PHE A 1 109 ? -9.676 -10.796 -0.527 1.00 93.94 109 PHE A N 1
ATOM 947 C CA . PHE A 1 109 ? -10.332 -10.339 0.684 1.00 93.94 109 PHE A CA 1
ATOM 948 C C . PHE A 1 109 ? -11.700 -10.998 0.841 1.00 93.94 109 PHE A C 1
ATOM 950 O O . PHE A 1 109 ? -11.951 -11.659 1.840 1.00 93.94 109 PHE A O 1
ATOM 957 N N . ARG A 1 110 ? -12.572 -10.903 -0.169 1.00 93.38 110 ARG A N 1
ATOM 958 C CA . ARG A 1 110 ? -13.935 -11.456 -0.103 1.00 93.38 110 ARG A CA 1
ATOM 959 C C . ARG A 1 110 ? -13.983 -12.954 0.192 1.00 93.38 110 ARG A C 1
ATOM 961 O O . ARG A 1 110 ? -14.912 -13.368 0.879 1.00 93.38 110 ARG A O 1
ATOM 968 N N . GLY A 1 111 ? -13.047 -13.740 -0.338 1.00 92.31 111 GLY A N 1
ATOM 969 C CA . GLY A 1 111 ? -13.072 -15.193 -0.171 1.00 92.31 111 GLY A CA 1
ATOM 970 C C . GLY A 1 111 ? -12.229 -15.743 0.978 1.00 92.31 111 GLY A C 1
ATOM 971 O O . GLY A 1 111 ? -12.543 -16.827 1.456 1.00 92.31 111 GLY A O 1
ATOM 972 N N . LEU A 1 112 ? -11.184 -15.035 1.425 1.00 89.94 112 LEU A N 1
ATOM 973 C CA . LEU A 1 112 ? -10.230 -15.566 2.410 1.00 89.94 112 LEU A CA 1
ATOM 974 C C . LEU A 1 112 ? -10.019 -14.685 3.648 1.00 89.94 112 LEU A C 1
ATOM 976 O O . LEU A 1 112 ? -9.690 -15.221 4.705 1.00 89.94 112 LEU A O 1
ATOM 980 N N . GLU A 1 113 ? -10.182 -13.363 3.551 1.00 88.25 113 GLU A N 1
ATOM 981 C CA . GLU A 1 113 ? -9.887 -12.439 4.667 1.00 88.25 113 GLU A CA 1
ATOM 982 C C . GLU A 1 113 ? -11.143 -11.796 5.269 1.00 88.25 113 GLU A C 1
ATOM 984 O O . GLU A 1 113 ? -11.121 -11.355 6.420 1.00 88.25 113 GLU A O 1
ATOM 989 N N . ARG A 1 114 ? -12.256 -11.779 4.524 1.00 85.50 114 ARG A N 1
ATOM 990 C CA . ARG A 1 114 ? -13.534 -11.235 4.969 1.00 85.50 114 ARG A CA 1
ATOM 991 C C . ARG A 1 114 ? -14.012 -12.060 6.150 1.00 85.50 114 ARG A C 1
ATOM 993 O O . ARG A 1 114 ? -14.357 -13.231 6.013 1.00 85.50 114 ARG A O 1
ATOM 1000 N N . ARG A 1 115 ? -14.079 -11.417 7.309 1.00 71.75 115 ARG A N 1
ATOM 1001 C CA . ARG A 1 115 ? -14.676 -12.004 8.504 1.00 71.75 115 ARG A CA 1
ATOM 1002 C C . ARG A 1 115 ? -16.051 -11.407 8.731 1.00 71.75 115 ARG A C 1
ATOM 1004 O O . ARG A 1 115 ? -16.283 -10.230 8.462 1.00 71.75 115 ARG A O 1
ATOM 1011 N N . GLU A 1 116 ? -16.969 -12.240 9.201 1.00 67.44 116 GLU A N 1
ATOM 1012 C CA . GLU A 1 116 ? -18.247 -11.740 9.684 1.00 67.44 116 GLU A CA 1
ATOM 1013 C C . GLU A 1 116 ? -18.033 -10.946 10.985 1.00 67.44 116 GLU A C 1
ATOM 1015 O O . GLU A 1 116 ? -17.190 -11.345 11.795 1.00 67.44 116 GLU A O 1
ATOM 1020 N N . PRO A 1 117 ? -18.796 -9.864 11.220 1.00 58.34 117 PRO A N 1
ATOM 1021 C CA . PRO A 1 117 ? -18.755 -9.072 12.451 1.00 58.34 117 PRO A CA 1
ATOM 1022 C C . PRO A 1 117 ? -19.293 -9.864 13.656 1.00 58.34 117 PRO A C 1
ATOM 1024 O O . PRO A 1 117 ? -20.355 -9.547 14.178 1.00 58.34 117 PRO A O 1
ATOM 1027 N N . ARG A 1 118 ? -18.653 -10.962 14.077 1.00 54.03 118 ARG A N 1
ATOM 1028 C CA . ARG A 1 118 ? -19.309 -11.851 15.048 1.00 54.03 118 ARG A CA 1
ATOM 1029 C C . ARG A 1 118 ? -19.300 -11.330 16.477 1.00 54.03 118 ARG A C 1
ATOM 1031 O O . ARG A 1 118 ? -20.271 -11.597 17.167 1.00 54.03 118 ARG A O 1
ATOM 1038 N N . VAL A 1 119 ? -18.318 -10.543 16.921 1.00 52.66 119 VAL A N 1
ATOM 1039 C CA . VAL A 1 119 ? -18.340 -9.974 18.283 1.00 52.66 119 VAL A CA 1
ATOM 1040 C C . VAL A 1 119 ? -17.448 -8.725 18.376 1.00 52.66 119 VAL A C 1
ATOM 1042 O O . VAL A 1 119 ? -16.343 -8.767 18.899 1.00 52.66 119 VAL A O 1
ATOM 1045 N N . ILE A 1 120 ? -17.894 -7.595 17.833 1.00 53.22 120 ILE A N 1
ATOM 1046 C CA . ILE A 1 120 ? -17.068 -6.368 17.792 1.00 53.22 120 ILE A CA 1
ATOM 1047 C C . ILE A 1 120 ? -17.142 -5.553 19.086 1.00 53.22 120 ILE A C 1
ATOM 1049 O O . ILE A 1 120 ? -16.217 -4.820 19.423 1.00 53.22 120 ILE A O 1
ATOM 1053 N N . TRP A 1 121 ? -18.217 -5.740 19.848 1.00 61.34 121 TRP A N 1
ATOM 1054 C CA . TRP A 1 121 ? -18.544 -4.925 21.018 1.00 61.34 121 TRP A CA 1
ATOM 1055 C C . TRP A 1 121 ? -18.424 -5.688 22.338 1.00 61.34 121 TRP A C 1
ATOM 1057 O O . TRP A 1 121 ? -19.015 -5.278 23.332 1.00 61.34 121 TRP A O 1
ATOM 1067 N N . ALA A 1 122 ? -17.701 -6.815 22.354 1.00 64.31 122 ALA A N 1
ATOM 1068 C CA . ALA A 1 122 ? -17.375 -7.468 23.619 1.00 64.31 122 ALA A CA 1
ATOM 1069 C C . ALA A 1 122 ? -16.603 -6.495 24.514 1.00 64.31 122 ALA A C 1
ATOM 1071 O O . ALA A 1 122 ? -15.766 -5.731 24.022 1.00 64.31 122 ALA A O 1
ATOM 1072 N N . GLU A 1 123 ? -16.885 -6.545 25.814 1.00 72.19 123 GLU A N 1
ATOM 1073 C CA . GLU A 1 123 ? -16.149 -5.778 26.812 1.00 72.19 123 GLU A CA 1
ATOM 1074 C C . GLU A 1 123 ? -14.641 -5.990 26.624 1.00 72.19 123 GLU A C 1
ATOM 1076 O O . GLU A 1 123 ? -14.159 -7.116 26.474 1.00 72.19 123 GLU A O 1
ATOM 1081 N N . ILE A 1 124 ? -13.896 -4.885 26.571 1.00 74.31 124 ILE A N 1
ATOM 1082 C CA . ILE A 1 124 ? -12.442 -4.923 26.445 1.00 74.31 124 ILE A CA 1
ATOM 1083 C C . ILE A 1 124 ? -11.888 -5.385 27.790 1.00 74.31 124 ILE A C 1
ATOM 1085 O O . ILE A 1 124 ? -12.005 -4.685 28.795 1.00 74.31 124 ILE A O 1
ATOM 1089 N N . GLU A 1 125 ? -11.284 -6.571 27.806 1.00 79.62 125 GLU A N 1
ATOM 1090 C CA . GLU A 1 125 ? -10.643 -7.114 29.000 1.00 79.62 125 GLU A CA 1
ATOM 1091 C C . GLU A 1 125 ? -9.548 -6.160 29.514 1.00 79.62 125 GLU A C 1
ATOM 1093 O O . GLU A 1 125 ? -8.826 -5.533 28.735 1.00 79.62 125 GLU A O 1
ATOM 1098 N N . GLY A 1 126 ? -9.378 -6.060 30.837 1.00 82.44 126 GLY A N 1
ATOM 1099 C CA . GLY A 1 126 ? -8.493 -5.053 31.442 1.00 82.44 126 GLY A CA 1
ATOM 1100 C C . GLY A 1 126 ? -7.022 -5.118 30.994 1.00 82.44 126 GLY A C 1
ATOM 1101 O O . GLY A 1 126 ? -6.335 -4.093 30.960 1.00 82.44 126 GLY A O 1
ATOM 1102 N N . TRP A 1 127 ? -6.524 -6.297 30.604 1.00 80.25 127 TRP A N 1
ATOM 1103 C CA . TRP A 1 127 ? -5.167 -6.433 30.061 1.00 80.25 127 TRP A CA 1
ATOM 1104 C C . TRP A 1 127 ? -5.053 -5.874 28.635 1.00 80.25 127 TRP A C 1
ATOM 1106 O O . TRP A 1 127 ? -4.040 -5.257 28.312 1.00 80.25 127 TRP A O 1
ATOM 1116 N N . VAL A 1 128 ? -6.096 -6.009 27.807 1.00 83.25 128 VAL A N 1
ATOM 1117 C CA . VAL A 1 128 ? -6.147 -5.425 26.457 1.00 83.25 128 VAL A CA 1
ATOM 1118 C C . VAL A 1 128 ? -6.122 -3.905 26.558 1.00 83.25 128 VAL A C 1
ATOM 1120 O O . VAL A 1 128 ? -5.325 -3.257 25.884 1.00 83.25 128 VAL A O 1
ATOM 1123 N N . GLU A 1 129 ? -6.927 -3.337 27.457 1.00 88.50 129 GLU A N 1
ATOM 1124 C CA . GLU A 1 129 ? -6.938 -1.896 27.728 1.00 88.50 129 GLU A CA 1
ATOM 1125 C C . GLU A 1 129 ? -5.555 -1.404 28.192 1.00 88.50 129 GLU A C 1
ATOM 1127 O O . GLU A 1 129 ? -5.073 -0.351 27.768 1.00 88.50 129 GLU A O 1
ATOM 1132 N N . SER A 1 130 ? -4.855 -2.193 29.013 1.00 88.94 130 SER A N 1
ATOM 1133 C CA . SER A 1 130 ? -3.481 -1.888 29.429 1.00 88.94 130 SER A CA 1
ATOM 1134 C C . SER A 1 130 ? -2.503 -1.869 28.245 1.00 88.94 130 SER A C 1
ATOM 1136 O O . SER A 1 130 ? -1.676 -0.956 28.162 1.00 88.94 130 SER A O 1
ATOM 1138 N N . SER A 1 131 ? -2.619 -2.819 27.309 1.00 88.50 131 SER A N 1
ATOM 1139 C CA . SER A 1 131 ? -1.810 -2.873 26.081 1.00 88.50 131 SER A CA 1
ATOM 1140 C C . SER A 1 131 ? -2.107 -1.712 25.129 1.00 88.50 131 SER A C 1
ATOM 1142 O O . SER A 1 131 ? -1.179 -1.104 24.600 1.00 88.50 131 SER A O 1
ATOM 1144 N N . MET A 1 132 ? -3.378 -1.342 24.953 1.00 91.25 132 MET A N 1
ATOM 1145 C CA . MET A 1 132 ? -3.774 -0.172 24.157 1.00 91.25 132 MET A CA 1
ATOM 1146 C C . MET A 1 132 ? -3.195 1.121 24.750 1.00 91.25 132 MET A C 1
ATOM 1148 O O . MET A 1 132 ? -2.610 1.936 24.038 1.00 91.25 132 MET A O 1
ATOM 1152 N N . ASN A 1 133 ? -3.265 1.282 26.073 1.00 92.12 133 ASN A N 1
ATOM 1153 C CA . ASN A 1 133 ? -2.654 2.418 26.763 1.00 92.12 133 ASN A CA 1
ATOM 1154 C C . ASN A 1 133 ? -1.120 2.420 26.649 1.00 92.12 133 ASN A C 1
ATOM 1156 O O . ASN A 1 133 ? -0.500 3.482 26.571 1.00 92.12 133 ASN A O 1
ATOM 1160 N N . ALA A 1 134 ? -0.484 1.244 26.635 1.00 90.88 134 ALA A N 1
ATOM 1161 C CA . ALA A 1 134 ? 0.949 1.132 26.383 1.00 90.88 134 ALA A CA 1
ATOM 1162 C C . ALA A 1 134 ? 1.310 1.558 24.952 1.00 90.88 134 ALA A C 1
ATOM 1164 O O . ALA A 1 134 ? 2.311 2.253 24.777 1.00 90.88 134 ALA A O 1
ATOM 1165 N N . TRP A 1 135 ? 0.477 1.217 23.963 1.00 91.75 135 TRP A N 1
ATOM 1166 C CA . TRP A 1 135 ? 0.649 1.654 22.578 1.00 91.75 135 TRP A CA 1
ATOM 1167 C C . TRP A 1 135 ? 0.651 3.18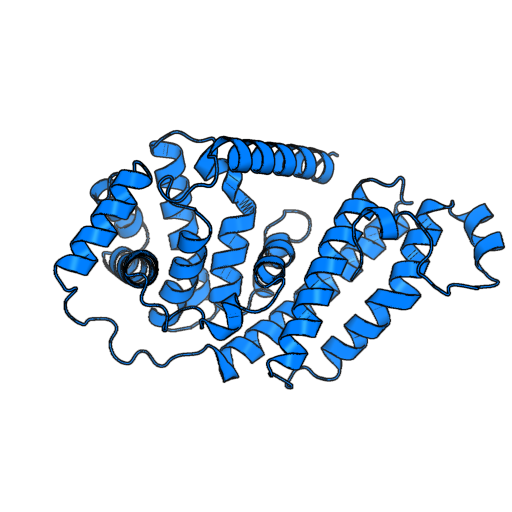7 22.478 1.00 91.75 135 TRP A C 1
ATOM 1169 O O . TRP A 1 135 ? 1.634 3.752 21.999 1.00 91.75 135 TRP A O 1
ATOM 1179 N N . PHE A 1 136 ? -0.351 3.868 23.048 1.00 93.44 136 PHE A N 1
ATOM 1180 C CA . PHE A 1 136 ? -0.415 5.339 23.072 1.00 93.44 136 PHE A CA 1
ATOM 1181 C C . PHE A 1 136 ? 0.824 5.983 23.697 1.00 93.44 136 PHE A C 1
ATOM 1183 O O . PHE A 1 136 ? 1.438 6.868 23.100 1.00 93.44 136 PHE A O 1
ATOM 1190 N N . ARG A 1 137 ? 1.246 5.493 24.871 1.00 92.38 137 ARG A N 1
ATOM 1191 C CA . ARG A 1 137 ? 2.460 5.987 25.541 1.00 92.38 137 ARG A CA 1
ATOM 1192 C C . ARG A 1 137 ? 3.702 5.800 24.680 1.00 92.38 137 ARG A C 1
ATOM 1194 O O . ARG A 1 137 ? 4.546 6.685 24.617 1.00 92.38 137 ARG A O 1
ATOM 1201 N N . SER A 1 138 ? 3.819 4.648 24.029 1.00 89.94 138 SER A N 1
ATOM 1202 C CA . SER A 1 138 ? 4.991 4.321 23.221 1.00 89.94 138 SER A CA 1
ATOM 1203 C C . SER A 1 138 ? 5.100 5.148 21.940 1.00 89.94 138 SER A C 1
ATOM 1205 O O . SER A 1 138 ? 6.209 5.413 21.481 1.00 89.94 138 SER A O 1
ATOM 1207 N N . MET A 1 139 ? 3.956 5.586 21.416 1.00 89.31 139 MET A N 1
ATOM 1208 C CA . MET A 1 139 ? 3.860 6.472 20.262 1.00 89.31 139 MET A CA 1
ATOM 1209 C C . MET A 1 139 ? 3.886 7.956 20.634 1.00 89.31 139 MET A C 1
ATOM 1211 O O . MET A 1 139 ? 3.921 8.793 19.738 1.00 89.31 139 MET A O 1
ATOM 1215 N N . GLN A 1 140 ? 3.886 8.284 21.934 1.00 92.38 140 GLN A N 1
ATOM 1216 C CA . GLN A 1 140 ? 3.786 9.657 22.439 1.00 92.38 140 GLN A CA 1
ATOM 1217 C C . GLN A 1 140 ? 2.566 10.380 21.853 1.00 92.38 140 GLN A C 1
ATOM 1219 O O . GLN A 1 140 ? 2.703 11.408 21.193 1.00 92.38 140 GLN A O 1
ATOM 1224 N N . ILE A 1 141 ? 1.391 9.775 22.041 1.00 94.06 141 ILE A N 1
ATOM 1225 C CA . ILE A 1 141 ? 0.101 10.291 21.579 1.00 94.06 141 ILE A CA 1
ATOM 1226 C C . ILE A 1 141 ? -0.832 10.431 22.779 1.00 94.06 141 ILE A C 1
ATOM 1228 O O . ILE A 1 141 ? -1.081 9.444 23.484 1.00 94.06 141 ILE A O 1
ATOM 1232 N N . ASP A 1 142 ? -1.419 11.613 22.966 1.00 96.38 142 ASP A N 1
ATOM 1233 C CA . ASP A 1 142 ? -2.554 11.790 23.871 1.00 96.38 142 ASP A CA 1
ATOM 1234 C C . ASP A 1 142 ? -3.825 11.128 23.299 1.00 96.38 142 ASP A C 1
ATOM 1236 O O . ASP A 1 142 ? -4.425 11.572 22.316 1.00 96.38 142 ASP A O 1
ATOM 1240 N N . ALA A 1 143 ? -4.260 10.046 23.949 1.00 95.69 143 ALA A N 1
ATOM 1241 C CA . ALA A 1 143 ? -5.454 9.298 23.571 1.00 95.69 143 ALA A CA 1
ATOM 1242 C C . ALA A 1 143 ? -6.741 10.141 23.615 1.00 95.69 143 ALA A C 1
ATOM 1244 O O . ALA A 1 143 ? -7.634 9.925 22.796 1.00 95.69 143 ALA A O 1
ATOM 1245 N N . LYS A 1 144 ? -6.854 11.094 24.552 1.00 96.06 144 LYS A N 1
ATOM 1246 C CA . LYS A 1 144 ? -8.034 11.962 24.669 1.00 96.06 144 LYS A CA 1
ATOM 1247 C C . LYS A 1 144 ? -8.086 12.961 23.527 1.00 96.06 144 LYS A C 1
ATOM 1249 O O . LYS A 1 144 ? -9.163 13.199 22.987 1.00 96.06 144 LYS A O 1
ATOM 1254 N N . GLU A 1 145 ? -6.942 13.523 23.157 1.00 97.12 145 GLU A N 1
ATOM 1255 C CA . GLU A 1 145 ? -6.856 14.450 22.031 1.00 97.12 145 GLU A CA 1
ATOM 1256 C C . GLU A 1 145 ? -7.170 13.731 20.712 1.00 97.12 145 GLU A C 1
ATOM 1258 O O . GLU A 1 145 ? -7.993 14.207 19.929 1.00 97.12 145 GLU A O 1
ATOM 1263 N N . LEU A 1 146 ? -6.625 12.524 20.501 1.00 96.44 146 LEU A N 1
ATOM 1264 C CA . LEU A 1 146 ? -6.979 11.714 19.331 1.00 96.44 146 LEU A CA 1
ATOM 1265 C C . LEU A 1 146 ? -8.480 11.380 19.301 1.00 96.44 146 LEU A C 1
ATOM 1267 O O . LEU A 1 146 ? -9.113 11.511 18.252 1.00 96.44 146 LEU A O 1
ATOM 1271 N N . GLN A 1 147 ? -9.070 10.998 20.440 1.00 95.88 147 GLN A N 1
ATOM 1272 C CA . GLN A 1 147 ? -10.513 10.765 20.546 1.00 95.88 147 GLN A CA 1
ATOM 1273 C C . GLN A 1 147 ? -11.311 12.011 20.143 1.00 95.88 147 GLN A C 1
ATOM 1275 O O . GLN A 1 147 ? -12.244 11.902 19.349 1.00 95.88 147 GLN A O 1
ATOM 1280 N N . GLN A 1 148 ? -10.944 13.193 20.648 1.00 95.38 148 GLN A N 1
ATOM 1281 C CA . GLN A 1 148 ? -11.628 14.444 20.311 1.00 95.38 148 GLN A CA 1
ATOM 1282 C C . GLN A 1 148 ? -11.550 14.757 18.812 1.00 95.38 148 GLN A C 1
ATOM 1284 O O . GLN A 1 148 ? -12.544 15.194 18.230 1.00 95.38 148 GLN A O 1
ATOM 1289 N N . ARG A 1 149 ? -10.406 14.508 18.164 1.00 95.88 149 ARG A N 1
ATOM 1290 C CA . ARG A 1 149 ? -10.248 14.707 16.712 1.00 95.88 149 ARG A CA 1
ATOM 1291 C C . ARG A 1 149 ? -11.112 13.756 15.901 1.00 95.88 149 ARG A C 1
ATOM 1293 O O . ARG A 1 149 ? -11.779 14.192 14.968 1.00 95.88 149 ARG A O 1
ATOM 1300 N N . LEU A 1 150 ? -11.145 12.483 16.283 1.00 94.69 150 LEU A N 1
ATOM 1301 C CA . LEU A 1 150 ? -11.979 11.486 15.616 1.00 94.69 150 LEU A CA 1
ATOM 1302 C C . LEU A 1 150 ? -13.476 11.771 15.816 1.00 94.69 150 LEU A C 1
ATOM 1304 O O . LEU A 1 150 ? -14.243 11.652 14.863 1.00 94.69 150 LEU A O 1
ATOM 1308 N N . ALA A 1 151 ? -13.881 12.235 17.002 1.00 90.69 151 ALA A N 1
ATOM 1309 C CA . ALA A 1 151 ? -15.265 12.613 17.286 1.00 90.69 151 ALA A CA 1
ATOM 1310 C C . ALA A 1 151 ? -15.747 13.798 16.429 1.00 90.69 151 ALA A C 1
ATOM 1312 O O . ALA A 1 151 ? -16.894 13.805 15.982 1.00 90.69 151 ALA A O 1
ATOM 1313 N N . ARG A 1 152 ? -14.870 14.773 16.131 1.00 88.06 152 ARG A N 1
ATOM 1314 C CA . ARG A 1 152 ? -15.184 15.885 15.209 1.00 88.06 152 ARG A CA 1
ATOM 1315 C C . ARG A 1 152 ? -15.467 15.415 13.776 1.00 88.06 152 ARG A C 1
ATOM 1317 O O . ARG A 1 152 ? -16.167 16.121 13.058 1.00 88.06 152 ARG A O 1
ATOM 1324 N N . GLY A 1 153 ? -14.928 14.264 13.366 1.00 72.44 153 GLY A N 1
ATOM 1325 C CA . GLY A 1 153 ? -15.072 13.721 12.012 1.00 72.44 153 GLY A CA 1
ATOM 1326 C C . GLY A 1 153 ? -16.289 12.815 11.792 1.00 72.44 153 GLY A C 1
ATOM 1327 O O . GLY A 1 153 ? -16.704 12.645 10.651 1.00 72.44 153 GLY A O 1
ATOM 1328 N N . GLY A 1 154 ? -16.880 12.228 12.840 1.00 62.09 154 GLY A N 1
ATOM 1329 C CA . GLY A 1 154 ? -17.916 11.208 12.630 1.00 62.09 154 GLY A CA 1
ATOM 1330 C C . GLY A 1 154 ? -18.586 10.643 13.880 1.00 62.09 154 GLY A C 1
ATOM 1331 O O . GLY A 1 154 ? -18.991 9.480 13.849 1.00 62.09 154 GLY A O 1
ATOM 1332 N N . ASP A 1 155 ? -18.713 11.447 14.946 1.00 75.19 155 ASP A N 1
ATOM 1333 C CA . ASP A 1 155 ? -19.252 11.040 16.259 1.00 75.19 155 ASP A CA 1
ATOM 1334 C C . ASP A 1 155 ? -18.338 10.023 16.985 1.00 75.19 155 ASP A C 1
ATOM 1336 O O . ASP A 1 155 ? -17.288 9.613 16.476 1.00 75.19 155 ASP A O 1
ATOM 1340 N N . ASP A 1 156 ? -18.720 9.577 18.183 1.00 88.50 156 ASP A N 1
ATOM 1341 C CA . ASP A 1 156 ? -17.994 8.560 18.960 1.00 88.50 156 ASP A CA 1
ATOM 1342 C C . ASP A 1 156 ? -17.782 7.246 18.179 1.00 88.50 156 ASP A C 1
ATOM 1344 O O . ASP A 1 156 ? -16.905 6.447 18.517 1.00 88.50 156 ASP A O 1
ATOM 1348 N N . ARG A 1 157 ? -18.528 7.023 17.086 1.00 93.06 157 ARG A N 1
ATOM 1349 C CA . ARG A 1 157 ? -18.379 5.872 16.185 1.00 93.06 157 ARG A CA 1
ATOM 1350 C C . ARG A 1 157 ? -16.954 5.725 15.651 1.00 93.06 157 ARG A C 1
ATOM 1352 O O . ARG A 1 157 ? -16.427 4.615 15.676 1.00 93.06 157 ARG A O 1
ATOM 1359 N N . TYR A 1 158 ? -16.312 6.799 15.186 1.00 95.06 158 TYR A N 1
ATOM 1360 C CA . TYR A 1 158 ? -14.962 6.700 14.606 1.00 95.06 158 TYR A CA 1
ATOM 1361 C C . TYR A 1 158 ? -13.935 6.266 15.651 1.00 95.06 158 TYR A C 1
ATOM 1363 O O . TYR A 1 158 ? -13.089 5.410 15.385 1.00 95.06 158 TYR A O 1
ATOM 1371 N N . TRP A 1 159 ? -14.070 6.790 16.871 1.00 94.44 159 TRP A N 1
ATOM 1372 C CA . TRP A 1 159 ? -13.256 6.375 18.006 1.00 94.44 159 TRP A CA 1
ATOM 1373 C C . TRP A 1 159 ? -13.433 4.890 18.325 1.00 94.44 159 TRP A C 1
ATOM 1375 O O . TRP A 1 159 ?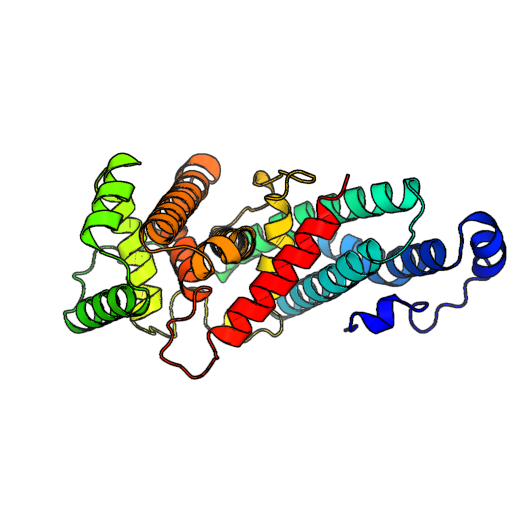 -12.451 4.185 18.554 1.00 94.44 159 TRP A O 1
ATOM 1385 N N . GLN A 1 160 ? -14.665 4.385 18.282 1.00 91.94 160 GLN A N 1
ATOM 1386 C CA . GLN A 1 160 ? -14.925 2.966 18.503 1.00 91.94 160 GLN A CA 1
ATOM 1387 C C . GLN A 1 160 ? -14.311 2.061 17.424 1.00 91.94 160 GLN A C 1
ATOM 1389 O O . GLN A 1 160 ? -13.687 1.049 17.752 1.00 91.94 160 GLN A O 1
ATOM 1394 N N . ILE A 1 161 ? -14.443 2.428 16.143 1.00 93.38 161 ILE A N 1
ATOM 1395 C CA . ILE A 1 161 ? -13.840 1.677 15.028 1.00 93.38 161 ILE A CA 1
ATOM 1396 C C . ILE A 1 161 ? -12.315 1.646 15.183 1.00 93.38 161 ILE A C 1
ATOM 1398 O O . ILE A 1 161 ? -11.695 0.585 15.060 1.00 93.38 161 ILE A O 1
ATOM 1402 N N . PHE A 1 162 ? -11.715 2.789 15.520 1.00 95.00 162 PHE A N 1
ATOM 1403 C CA . PHE A 1 162 ? -10.290 2.880 15.810 1.00 95.00 162 PHE A CA 1
ATOM 1404 C C . PHE A 1 162 ? -9.882 1.992 16.991 1.00 95.00 162 PHE A C 1
ATOM 1406 O O . PHE A 1 162 ? -8.955 1.195 16.853 1.00 95.00 162 PHE A O 1
ATOM 1413 N N . ARG A 1 163 ? -10.583 2.075 18.132 1.00 92.56 163 ARG A N 1
ATOM 1414 C CA . ARG A 1 163 ? -10.278 1.258 19.318 1.00 92.56 163 ARG A CA 1
ATOM 1415 C C . ARG A 1 163 ? -10.338 -0.230 19.013 1.00 92.56 163 ARG A C 1
ATOM 1417 O O . ARG A 1 163 ? -9.505 -0.972 19.523 1.00 92.56 163 ARG A O 1
ATOM 1424 N N . MET A 1 164 ? -11.270 -0.662 18.164 1.00 89.38 164 MET A N 1
ATOM 1425 C CA . MET A 1 164 ? -11.333 -2.046 17.699 1.00 89.38 164 MET A CA 1
ATOM 1426 C C . MET A 1 164 ? -10.070 -2.429 16.915 1.00 89.38 164 MET A C 1
ATOM 1428 O O . MET A 1 164 ? -9.440 -3.437 17.226 1.00 89.38 164 MET A O 1
ATOM 1432 N N . GLY A 1 165 ? -9.660 -1.612 15.938 1.00 91.62 165 GLY A N 1
ATOM 1433 C CA . GLY A 1 165 ? -8.426 -1.848 15.178 1.00 91.62 165 GLY A CA 1
ATOM 1434 C C . GLY A 1 165 ? -7.183 -1.874 16.075 1.00 91.62 165 GLY A C 1
ATOM 1435 O O . GLY A 1 165 ? -6.358 -2.783 15.974 1.00 91.62 165 GLY A O 1
ATOM 1436 N N . LEU A 1 166 ? -7.090 -0.931 17.018 1.00 91.94 166 LEU A N 1
ATOM 1437 C CA . LEU A 1 166 ? -6.005 -0.857 17.994 1.00 91.94 166 LEU A CA 1
ATOM 1438 C C . LEU A 1 166 ? -5.997 -2.062 18.941 1.00 91.94 166 LEU A C 1
ATOM 1440 O O . LEU A 1 166 ? -4.925 -2.582 19.236 1.00 91.94 166 LEU A O 1
ATOM 1444 N N . ARG A 1 167 ? -7.160 -2.545 19.393 1.00 88.56 167 ARG A N 1
ATOM 1445 C CA . ARG A 1 167 ? -7.266 -3.759 20.213 1.00 88.56 167 ARG A CA 1
ATOM 1446 C C . ARG A 1 167 ? -6.595 -4.943 19.523 1.00 88.56 167 ARG A C 1
ATOM 1448 O O . ARG A 1 167 ? -5.784 -5.611 20.159 1.00 88.56 167 ARG A O 1
ATOM 1455 N N . HIS A 1 168 ? -6.891 -5.198 18.249 1.00 84.69 168 HIS A N 1
ATOM 1456 C CA . HIS A 1 168 ? -6.275 -6.314 17.518 1.00 84.69 168 HIS A CA 1
ATOM 1457 C C . HIS A 1 168 ? -4.773 -6.103 17.300 1.00 84.69 168 HIS A C 1
ATOM 1459 O O . HIS A 1 168 ? -3.997 -7.043 17.446 1.00 84.69 168 HIS A O 1
ATOM 1465 N N . CYS A 1 169 ? -4.349 -4.864 17.039 1.00 86.62 169 CYS A N 1
ATOM 1466 C CA . CYS A 1 169 ? -2.933 -4.531 16.913 1.00 86.62 169 CYS A CA 1
ATOM 1467 C C . CYS A 1 169 ? -2.160 -4.716 18.236 1.00 86.62 169 CYS A C 1
ATOM 1469 O O . CYS A 1 169 ? -1.038 -5.214 18.230 1.00 86.62 169 CYS A O 1
ATOM 1471 N N . ALA A 1 170 ? -2.734 -4.308 19.372 1.00 83.62 170 ALA A N 1
ATOM 1472 C CA . ALA A 1 170 ? -2.047 -4.244 20.664 1.00 83.62 170 ALA A CA 1
ATOM 1473 C C . ALA A 1 170 ? -2.124 -5.545 21.477 1.00 83.62 170 ALA A C 1
ATOM 1475 O O . ALA A 1 170 ? -1.254 -5.810 22.305 1.00 83.62 170 ALA A O 1
ATOM 1476 N N . SER A 1 171 ? -3.164 -6.357 21.273 1.00 74.44 171 SER A N 1
ATOM 1477 C CA . SER A 1 171 ? -3.355 -7.618 22.005 1.00 74.44 171 SER A CA 1
ATOM 1478 C C . SER A 1 171 ? -2.408 -8.734 21.560 1.00 74.44 171 SER A C 1
ATOM 1480 O O . SER A 1 171 ? -2.347 -9.760 22.232 1.00 74.44 171 SER A O 1
ATOM 1482 N N . ASN A 1 172 ? -1.665 -8.549 20.458 1.00 65.94 172 ASN A N 1
ATOM 1483 C CA . ASN A 1 172 ? -0.938 -9.626 19.784 1.00 65.94 172 ASN A CA 1
ATOM 1484 C C . ASN A 1 172 ? -1.818 -10.871 19.608 1.00 65.94 172 ASN A C 1
ATOM 1486 O O . ASN A 1 172 ? -1.315 -11.986 19.705 1.00 65.94 172 ASN A O 1
ATOM 1490 N N . ASP A 1 173 ? -3.125 -10.701 19.391 1.00 65.00 173 ASP A N 1
ATOM 1491 C CA . ASP A 1 173 ? -4.027 -11.822 19.168 1.00 65.00 173 ASP A CA 1
ATOM 1492 C C . ASP A 1 173 ? -3.699 -12.421 17.791 1.00 65.00 173 ASP A C 1
ATOM 1494 O O . ASP A 1 173 ? -4.173 -11.983 16.738 1.00 65.00 173 ASP A O 1
ATOM 1498 N N . VAL A 1 174 ? -2.745 -13.361 17.804 1.00 51.22 174 VAL A N 1
ATOM 1499 C CA . VAL A 1 174 ? -1.963 -13.847 16.651 1.00 51.22 174 VAL A CA 1
ATOM 1500 C C . VAL A 1 174 ? -2.856 -14.436 15.544 1.00 51.22 174 VAL A C 1
ATOM 1502 O O . VAL A 1 174 ? -2.402 -14.643 14.419 1.00 51.22 174 VAL A O 1
ATOM 1505 N N . GLY A 1 175 ? -4.137 -14.689 15.816 1.00 52.28 175 GLY A N 1
ATOM 1506 C CA . GLY A 1 175 ? -5.053 -15.365 14.903 1.00 52.28 175 GLY A CA 1
ATOM 1507 C C . GLY A 1 175 ? -6.007 -14.481 14.101 1.00 52.28 175 GLY A C 1
ATOM 1508 O O . GLY A 1 175 ? -6.648 -15.000 13.178 1.00 52.28 175 GLY A O 1
ATOM 1509 N N . GLU A 1 176 ? -6.163 -13.194 14.423 1.00 64.44 176 GLU A N 1
ATOM 1510 C CA . GLU A 1 176 ? -7.344 -12.467 13.944 1.00 64.44 176 GLU A CA 1
ATOM 1511 C C . GLU A 1 176 ? -7.105 -11.677 12.653 1.00 64.44 176 GLU A C 1
ATOM 1513 O O . GLU A 1 176 ? -7.486 -12.199 11.599 1.00 64.44 176 GLU A O 1
ATOM 1518 N N . TRP A 1 177 ? -6.468 -10.497 12.663 1.00 72.12 177 TRP A N 1
ATOM 1519 C CA . TRP A 1 177 ? -6.450 -9.604 11.487 1.00 72.12 177 TRP A CA 1
ATOM 1520 C C . TRP A 1 177 ? -5.103 -8.908 11.219 1.00 72.12 177 TRP A C 1
ATOM 1522 O O . TRP A 1 177 ? -4.569 -8.294 12.141 1.00 72.12 177 TRP A O 1
ATOM 1532 N N . PRO A 1 178 ? -4.585 -8.921 9.968 1.00 69.38 178 PRO A N 1
ATOM 1533 C CA . PRO A 1 178 ? -4.836 -9.913 8.914 1.00 69.38 178 PRO A CA 1
ATOM 1534 C C . PRO A 1 178 ? -4.493 -11.330 9.380 1.00 69.38 178 PRO A C 1
ATOM 1536 O O . PRO A 1 178 ? -3.830 -11.516 10.400 1.00 69.38 178 PRO A O 1
ATOM 1539 N N . SER A 1 179 ? -4.910 -12.349 8.622 1.00 75.56 179 SER A N 1
ATOM 1540 C CA . SER A 1 179 ? -4.574 -13.731 8.985 1.00 75.56 179 SER A CA 1
ATOM 1541 C C . SER A 1 179 ? -3.053 -13.913 9.110 1.00 75.56 179 SER A C 1
ATOM 1543 O O . SER A 1 179 ? -2.299 -13.446 8.250 1.00 75.56 179 SER A O 1
ATOM 1545 N N . SER A 1 180 ? -2.597 -14.643 10.133 1.00 77.75 180 SER A N 1
ATOM 1546 C CA . SER A 1 180 ? -1.183 -15.029 10.285 1.00 77.75 180 SER A CA 1
ATOM 1547 C C . SER A 1 180 ? -0.625 -15.641 9.000 1.00 77.75 180 SER A C 1
ATOM 1549 O O . SER A 1 180 ? 0.457 -15.285 8.545 1.00 77.75 180 SER A O 1
ATOM 1551 N N . SER A 1 181 ? -1.439 -16.458 8.328 1.00 78.44 181 SER A N 1
ATOM 1552 C CA . SER A 1 181 ? -1.067 -17.096 7.068 1.00 78.44 181 SER A CA 1
ATOM 1553 C C . SER A 1 181 ? -0.756 -16.133 5.921 1.00 78.44 181 SER A C 1
ATOM 1555 O O . SER A 1 181 ? 0.006 -16.494 5.027 1.00 78.44 181 SER A O 1
ATOM 1557 N N . PHE A 1 182 ? -1.340 -14.929 5.923 1.00 82.88 182 PHE A N 1
ATOM 1558 C CA . PHE A 1 182 ? -0.994 -13.879 4.966 1.00 82.88 182 PHE A CA 1
ATOM 1559 C C . PHE A 1 182 ? 0.305 -13.175 5.372 1.00 82.88 182 PHE A C 1
ATOM 1561 O O . PHE A 1 182 ? 1.182 -13.000 4.531 1.00 82.88 182 PHE A O 1
ATOM 1568 N N . ARG A 1 183 ? 0.476 -12.852 6.662 1.00 84.12 183 ARG A N 1
ATOM 1569 C CA . ARG A 1 183 ? 1.702 -12.224 7.201 1.00 84.12 183 ARG A CA 1
ATOM 1570 C C . ARG A 1 183 ? 2.956 -13.084 7.003 1.00 84.12 183 ARG A C 1
ATOM 1572 O O . ARG A 1 183 ? 4.048 -12.560 6.811 1.00 84.12 183 ARG A O 1
ATOM 1579 N N . GLU A 1 184 ? 2.799 -14.404 7.023 1.00 88.00 184 GLU A N 1
ATOM 1580 C CA . GLU A 1 184 ? 3.870 -15.371 6.757 1.00 88.00 184 GLU A CA 1
ATOM 1581 C C . GLU A 1 184 ? 4.264 -15.446 5.273 1.00 88.00 184 GLU A C 1
ATOM 1583 O O . GLU A 1 184 ? 5.298 -16.027 4.927 1.00 88.00 184 GLU A O 1
ATOM 1588 N N . MET A 1 185 ? 3.462 -14.880 4.362 1.00 92.44 185 MET A N 1
ATOM 1589 C CA . MET A 1 185 ? 3.841 -14.828 2.956 1.00 92.44 185 MET A CA 1
ATOM 1590 C C . MET A 1 185 ? 4.996 -13.849 2.772 1.00 92.44 185 MET A C 1
ATOM 1592 O O . MET A 1 185 ? 4.938 -12.675 3.142 1.00 92.44 185 MET A O 1
ATOM 1596 N N . ARG A 1 186 ? 6.060 -14.335 2.131 1.00 93.25 186 ARG A N 1
ATOM 1597 C CA . ARG A 1 186 ? 7.153 -13.478 1.678 1.00 93.25 186 ARG A CA 1
ATOM 1598 C C . ARG A 1 186 ? 6.575 -12.341 0.822 1.00 93.25 186 ARG A C 1
ATOM 1600 O O . ARG A 1 186 ? 5.719 -12.600 -0.020 1.00 93.25 186 ARG A O 1
ATOM 1607 N N . PHE A 1 187 ? 7.051 -11.115 1.048 1.00 93.25 187 PHE A N 1
ATOM 1608 C CA . PHE A 1 187 ? 6.615 -9.892 0.349 1.00 93.25 187 PHE A CA 1
ATOM 1609 C C . PHE A 1 187 ? 5.188 -9.429 0.616 1.00 93.25 187 PHE A C 1
ATOM 1611 O O . PHE A 1 187 ? 4.674 -8.614 -0.139 1.00 93.25 187 PHE A O 1
ATOM 1618 N N . TRP A 1 188 ? 4.539 -9.868 1.698 1.00 93.88 188 TRP A N 1
ATOM 1619 C CA . TRP A 1 188 ? 3.190 -9.385 2.022 1.00 93.88 188 TRP A CA 1
ATOM 1620 C C . TRP A 1 188 ? 3.087 -7.845 2.053 1.00 93.88 188 TRP A C 1
ATOM 1622 O O . TRP A 1 188 ? 2.074 -7.294 1.633 1.00 93.88 188 TRP A O 1
ATOM 1632 N N . LYS A 1 189 ? 4.160 -7.145 2.455 1.00 94.38 189 LYS A N 1
ATOM 1633 C CA . LYS A 1 189 ? 4.251 -5.673 2.458 1.00 94.38 189 LYS A CA 1
ATOM 1634 C C . LYS A 1 189 ? 4.282 -5.044 1.060 1.00 94.38 189 LYS A C 1
ATOM 1636 O O . LYS A 1 189 ? 3.864 -3.900 0.909 1.00 94.38 189 LYS A O 1
ATOM 1641 N N . SER A 1 190 ? 4.722 -5.770 0.036 1.00 95.62 190 SER A N 1
ATOM 1642 C CA . SER A 1 190 ? 4.811 -5.270 -1.344 1.00 95.62 190 SER A CA 1
ATOM 1643 C C . SER A 1 190 ? 3.430 -5.007 -1.946 1.00 95.62 190 SER A C 1
ATOM 1645 O O . SER A 1 190 ? 3.296 -4.123 -2.786 1.00 95.62 190 SER A O 1
ATOM 1647 N N . ARG A 1 191 ? 2.384 -5.684 -1.438 1.00 95.81 191 ARG A N 1
ATOM 1648 C CA . ARG A 1 191 ? 0.973 -5.332 -1.687 1.00 95.81 191 ARG A CA 1
ATOM 1649 C C . ARG A 1 191 ? 0.706 -3.866 -1.366 1.00 95.81 191 ARG A C 1
ATOM 1651 O O . ARG A 1 191 ? 0.056 -3.185 -2.143 1.00 95.81 191 ARG A O 1
ATOM 1658 N N . PHE A 1 192 ? 1.193 -3.383 -0.231 1.00 97.38 192 PHE A N 1
ATOM 1659 C CA . PHE A 1 192 ? 0.900 -2.033 0.236 1.00 97.38 192 PHE A CA 1
ATOM 1660 C C . PHE A 1 192 ? 1.792 -0.988 -0.409 1.00 97.38 192 PHE A C 1
ATOM 1662 O O . PHE A 1 192 ? 1.288 0.052 -0.807 1.00 97.38 192 PHE A O 1
ATOM 1669 N N . ILE A 1 193 ? 3.086 -1.292 -0.556 1.00 95.94 193 ILE A N 1
ATOM 1670 C CA . ILE A 1 193 ? 4.052 -0.403 -1.216 1.00 95.94 193 ILE A CA 1
ATOM 1671 C C . ILE A 1 193 ? 3.601 -0.108 -2.646 1.00 95.94 193 ILE A C 1
ATOM 1673 O O . ILE A 1 193 ? 3.626 1.036 -3.073 1.00 95.94 193 ILE A O 1
ATOM 1677 N N . LEU A 1 194 ? 3.163 -1.127 -3.389 1.00 97.25 194 LEU A N 1
ATOM 1678 C CA . LEU A 1 194 ? 2.691 -0.898 -4.747 1.00 97.25 194 LEU A CA 1
ATOM 1679 C C . LEU A 1 194 ? 1.340 -0.177 -4.754 1.00 97.25 194 LEU A C 1
ATOM 1681 O O . LEU A 1 194 ? 1.151 0.768 -5.508 1.00 97.25 194 LEU A O 1
ATOM 1685 N N . MET A 1 195 ? 0.395 -0.586 -3.904 1.00 98.25 195 MET A N 1
ATOM 1686 C CA . MET A 1 195 ? -0.939 0.022 -3.906 1.00 98.25 195 MET A CA 1
ATOM 1687 C C . MET A 1 195 ? -0.956 1.454 -3.349 1.00 98.25 195 MET A C 1
ATOM 1689 O O . MET A 1 195 ? -1.870 2.197 -3.704 1.00 98.25 195 MET A O 1
ATOM 1693 N N . SER A 1 196 ? 0.048 1.887 -2.572 1.00 97.38 196 SER A N 1
ATOM 1694 C CA . SER A 1 196 ? 0.187 3.293 -2.157 1.00 97.38 196 SER A CA 1
ATOM 1695 C C . SER A 1 196 ? 0.382 4.227 -3.349 1.00 97.38 196 SER A C 1
ATOM 1697 O O . SER A 1 196 ? -0.034 5.378 -3.266 1.00 97.38 196 SER A O 1
ATOM 1699 N N . ARG A 1 197 ? 0.875 3.730 -4.499 1.00 95.94 197 ARG A N 1
ATOM 1700 C CA . ARG A 1 197 ? 0.920 4.486 -5.765 1.00 95.94 197 ARG A CA 1
ATOM 1701 C C . ARG A 1 197 ? -0.437 5.066 -6.156 1.00 95.94 197 ARG A C 1
ATOM 1703 O O . ARG A 1 197 ? -0.463 6.126 -6.760 1.00 95.94 197 ARG A O 1
ATOM 1710 N N . CYS A 1 198 ? -1.553 4.451 -5.750 1.00 97.38 198 CYS A N 1
ATOM 1711 C CA . CYS A 1 198 ? -2.900 4.982 -5.999 1.00 97.38 198 CYS A CA 1
ATOM 1712 C C . CYS A 1 198 ? -3.181 6.332 -5.313 1.00 97.38 198 CYS A C 1
ATOM 1714 O O . CYS A 1 198 ? -4.190 6.943 -5.638 1.00 97.38 198 CYS A O 1
ATOM 1716 N N . MET A 1 199 ? -2.344 6.770 -4.367 1.00 96.50 199 MET A N 1
ATOM 1717 C CA . MET A 1 199 ? -2.487 8.032 -3.624 1.00 96.50 199 MET A CA 1
ATOM 1718 C C . MET A 1 199 ? -1.529 9.124 -4.117 1.00 96.50 199 MET A C 1
ATOM 1720 O O . MET A 1 199 ? -1.600 10.261 -3.666 1.00 96.50 199 ME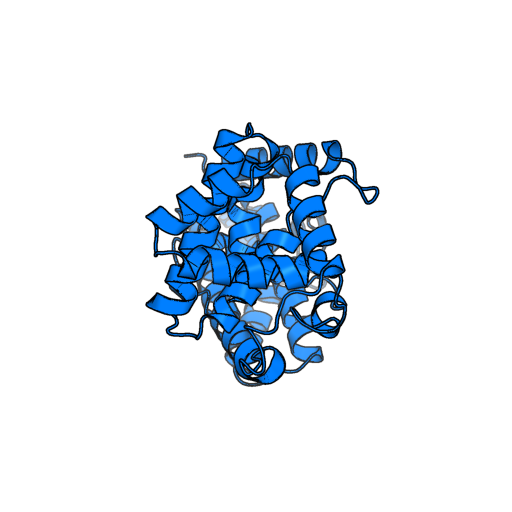T A O 1
ATOM 1724 N N . TYR A 1 200 ? -0.618 8.799 -5.038 1.00 94.00 200 TYR A N 1
ATOM 1725 C CA . TYR A 1 200 ? 0.319 9.781 -5.574 1.00 94.00 200 TYR A CA 1
ATOM 1726 C C . TYR A 1 200 ? -0.370 10.650 -6.632 1.00 94.00 200 TYR A C 1
ATOM 1728 O O . TYR A 1 200 ? -1.183 10.120 -7.392 1.00 94.00 200 TYR A O 1
ATOM 1736 N N . PRO A 1 201 ? -0.007 11.940 -6.757 1.00 93.75 201 PRO A N 1
ATOM 1737 C CA . PRO A 1 201 ? -0.682 12.869 -7.668 1.00 93.75 201 PRO A CA 1
ATOM 1738 C C . PRO A 1 201 ? -0.691 12.457 -9.148 1.00 93.75 201 PRO A C 1
ATOM 1740 O O . PRO A 1 201 ? -1.568 12.878 -9.895 1.00 93.75 201 PRO A O 1
ATOM 1743 N N . ASP A 1 202 ? 0.280 11.657 -9.596 1.00 89.94 202 ASP A N 1
ATOM 1744 C CA . ASP A 1 202 ? 0.377 11.196 -10.987 1.00 89.94 202 ASP A CA 1
ATOM 1745 C C . ASP A 1 202 ? -0.556 10.017 -11.321 1.00 89.94 202 ASP A C 1
ATOM 1747 O O . ASP A 1 202 ? -0.786 9.719 -12.499 1.00 89.94 202 ASP A O 1
ATOM 1751 N N . MET A 1 203 ? -1.079 9.354 -10.287 1.00 92.81 203 MET A N 1
ATOM 1752 C CA . MET A 1 203 ? -2.057 8.276 -10.391 1.00 92.81 203 MET A CA 1
ATOM 1753 C C . MET A 1 203 ? -3.410 8.743 -9.863 1.00 92.81 203 MET A C 1
ATOM 1755 O O . MET A 1 203 ? -4.336 8.812 -10.654 1.00 92.81 203 MET A O 1
ATOM 1759 N N . ASP A 1 204 ? -3.507 9.072 -8.570 1.00 92.56 204 ASP A N 1
ATOM 1760 C CA . ASP A 1 204 ? -4.722 9.494 -7.850 1.00 92.56 204 ASP A CA 1
ATOM 1761 C C . ASP A 1 204 ? -5.966 8.639 -8.176 1.00 92.56 204 ASP A C 1
ATOM 1763 O O . ASP A 1 204 ? -7.014 9.102 -8.624 1.00 92.56 204 ASP A O 1
ATOM 1767 N N . GLU A 1 205 ? -5.829 7.324 -7.991 1.00 94.50 205 GLU A N 1
ATOM 1768 C CA . GLU A 1 205 ? -6.825 6.316 -8.373 1.00 94.50 205 GLU A CA 1
ATOM 1769 C C . GLU A 1 205 ? -7.213 5.438 -7.178 1.00 94.50 205 GLU A C 1
ATOM 1771 O O . GLU A 1 205 ? -7.232 4.204 -7.250 1.00 94.50 205 GLU A O 1
ATOM 1776 N N . LEU A 1 206 ? -7.562 6.067 -6.050 1.00 94.88 206 LEU A N 1
ATOM 1777 C CA . LEU A 1 206 ? -7.915 5.369 -4.804 1.00 94.88 206 LEU A CA 1
ATOM 1778 C C . LEU A 1 206 ? -9.023 4.311 -4.990 1.00 94.88 206 LEU A C 1
ATOM 1780 O O . LEU A 1 206 ? -9.058 3.299 -4.287 1.00 94.88 206 LEU A O 1
ATOM 1784 N N . ARG A 1 207 ? -9.889 4.479 -6.001 1.00 96.06 207 ARG A N 1
ATOM 1785 C CA . ARG A 1 207 ? -10.927 3.507 -6.400 1.00 96.06 207 ARG A CA 1
ATOM 1786 C C . ARG A 1 207 ? -10.395 2.116 -6.771 1.00 96.06 207 ARG A C 1
ATOM 1788 O O . ARG A 1 207 ? -11.161 1.145 -6.749 1.00 96.06 207 ARG A O 1
ATOM 1795 N N . TYR A 1 208 ? -9.114 1.990 -7.121 1.00 97.69 208 TYR A N 1
ATOM 1796 C CA . TYR A 1 208 ? -8.487 0.691 -7.373 1.00 97.69 208 TYR A CA 1
ATOM 1797 C C . TYR A 1 208 ? -8.305 -0.113 -6.086 1.00 97.69 208 TYR A C 1
ATOM 1799 O O . TYR A 1 208 ? -8.359 -1.342 -6.124 1.00 97.69 208 TYR A O 1
ATOM 1807 N N . ILE A 1 209 ? -8.202 0.538 -4.927 1.00 98.25 209 ILE A N 1
ATOM 1808 C CA . ILE A 1 209 ? -8.132 -0.150 -3.641 1.00 98.25 209 ILE A CA 1
ATOM 1809 C C . ILE A 1 209 ? -9.534 -0.599 -3.216 1.00 98.25 209 ILE A C 1
ATOM 1811 O O . ILE A 1 209 ? -10.362 0.170 -2.724 1.00 98.25 209 ILE A O 1
ATOM 1815 N N . GLY A 1 210 ? -9.807 -1.884 -3.441 1.00 97.19 210 GLY A N 1
ATOM 1816 C CA . GLY A 1 210 ? -11.124 -2.490 -3.266 1.00 97.19 210 GLY A CA 1
ATOM 1817 C C . GLY A 1 210 ? -11.351 -3.250 -1.962 1.00 97.19 210 GLY A C 1
ATOM 1818 O O . GLY A 1 210 ? -12.395 -3.895 -1.841 1.00 97.19 210 GLY A O 1
ATOM 1819 N N . ASP A 1 211 ? -10.396 -3.230 -1.036 1.00 97.06 211 ASP A N 1
ATOM 1820 C CA . ASP A 1 211 ? -10.462 -3.946 0.234 1.00 97.06 211 ASP A CA 1
ATOM 1821 C C . ASP A 1 211 ? -9.773 -3.159 1.368 1.00 97.06 211 ASP A C 1
ATOM 1823 O O . ASP A 1 211 ? -8.842 -2.389 1.108 1.00 97.06 211 ASP A O 1
ATOM 1827 N N . PRO A 1 212 ? -10.212 -3.343 2.625 1.00 96.62 212 PRO A N 1
ATOM 1828 C CA . PRO A 1 212 ? -9.737 -2.545 3.753 1.00 96.62 212 PRO A CA 1
ATOM 1829 C C . PRO A 1 212 ? -8.283 -2.824 4.151 1.00 96.62 212 PRO A C 1
ATOM 1831 O O . PRO A 1 212 ? -7.597 -1.912 4.601 1.00 96.62 212 PRO A O 1
ATOM 1834 N N . ILE A 1 213 ? -7.802 -4.062 3.996 1.00 95.75 213 ILE A N 1
ATOM 1835 C CA . ILE A 1 213 ? -6.447 -4.465 4.403 1.00 95.75 213 ILE A CA 1
ATOM 1836 C C . ILE A 1 213 ? -5.418 -3.784 3.502 1.00 95.75 213 ILE A C 1
ATOM 1838 O O . ILE A 1 213 ? -4.462 -3.189 3.997 1.00 95.75 213 ILE A O 1
ATOM 1842 N N . THR A 1 214 ? -5.636 -3.826 2.183 1.00 97.62 214 THR A N 1
ATOM 1843 C CA . THR A 1 214 ? -4.808 -3.093 1.219 1.00 97.62 214 THR A CA 1
ATOM 1844 C C . THR A 1 214 ? -4.846 -1.604 1.505 1.00 97.62 214 THR A C 1
ATOM 1846 O O . THR A 1 214 ? -3.789 -0.986 1.496 1.00 97.62 214 THR A O 1
ATOM 1849 N N . LEU A 1 215 ? -6.030 -1.038 1.771 1.00 98.31 215 LEU A N 1
ATOM 1850 C CA . LEU A 1 215 ? -6.173 0.391 2.041 1.00 98.31 215 LEU A CA 1
ATOM 1851 C C . LEU A 1 215 ? -5.359 0.820 3.253 1.00 98.31 215 LEU A C 1
ATOM 1853 O O . LEU A 1 215 ? -4.521 1.701 3.120 1.00 98.31 215 LEU A O 1
ATOM 1857 N N . GLY A 1 216 ? -5.564 0.181 4.404 1.00 97.56 216 GLY A N 1
ATOM 1858 C CA . GLY A 1 216 ? -4.847 0.538 5.625 1.00 97.56 216 GLY A CA 1
ATOM 1859 C C . GLY A 1 216 ? -3.333 0.452 5.461 1.00 97.56 216 GLY A C 1
ATOM 1860 O O . GLY A 1 216 ? -2.605 1.341 5.898 1.00 97.56 216 GLY A O 1
ATOM 1861 N N . GLY A 1 217 ? -2.858 -0.581 4.760 1.00 96.56 217 GLY A N 1
ATOM 1862 C CA . GLY A 1 217 ? -1.443 -0.708 4.447 1.00 96.56 217 GLY A CA 1
ATOM 1863 C C . GLY A 1 217 ? -0.935 0.360 3.479 1.00 96.56 217 GLY A C 1
ATOM 1864 O O . GLY A 1 217 ? 0.112 0.949 3.721 1.00 96.56 217 GLY A O 1
ATOM 1865 N N . ALA A 1 218 ? -1.657 0.613 2.387 1.00 97.81 218 ALA A N 1
ATOM 1866 C CA . ALA A 1 218 ? -1.286 1.604 1.379 1.00 97.81 218 ALA A CA 1
ATOM 1867 C C . ALA A 1 218 ? -1.240 3.019 1.968 1.00 97.81 218 ALA A C 1
ATOM 1869 O O . ALA A 1 218 ? -0.272 3.731 1.720 1.00 97.81 218 ALA A O 1
ATOM 1870 N N . VAL A 1 219 ? -2.230 3.373 2.798 1.00 97.50 219 VAL A N 1
ATOM 1871 C CA . VAL A 1 219 ? -2.267 4.637 3.546 1.00 97.50 219 VAL A CA 1
ATOM 1872 C C . VAL A 1 219 ? -1.017 4.750 4.412 1.00 97.50 219 VAL A C 1
ATOM 1874 O O . VAL A 1 219 ? -0.262 5.694 4.252 1.00 97.50 219 VAL A O 1
ATOM 1877 N N . ALA A 1 220 ? -0.716 3.734 5.232 1.00 95.88 220 ALA A N 1
ATOM 1878 C CA . ALA A 1 220 ? 0.469 3.768 6.090 1.00 95.88 220 ALA A CA 1
ATOM 1879 C C . ALA A 1 220 ? 1.782 3.942 5.317 1.00 95.88 220 ALA A C 1
ATOM 1881 O O . ALA A 1 220 ? 2.722 4.500 5.863 1.00 95.88 220 ALA A O 1
ATOM 1882 N N . TYR A 1 221 ? 1.883 3.433 4.085 1.00 95.19 221 TYR A N 1
ATOM 1883 C CA . TYR A 1 221 ? 3.094 3.559 3.272 1.00 95.19 221 TYR A CA 1
ATOM 1884 C C . TYR A 1 221 ? 3.217 4.894 2.539 1.00 95.19 221 TYR A C 1
ATOM 1886 O O . TYR A 1 221 ? 4.346 5.290 2.257 1.00 95.19 221 TYR A O 1
ATOM 1894 N N . HIS A 1 222 ? 2.103 5.547 2.202 1.00 94.88 222 HIS A N 1
ATOM 1895 C CA . HIS A 1 222 ? 2.098 6.753 1.377 1.00 94.88 222 HIS A CA 1
ATOM 1896 C C . HIS A 1 222 ? 2.744 7.949 2.086 1.00 94.88 222 HIS A C 1
ATOM 1898 O O . HIS A 1 222 ? 3.563 8.640 1.495 1.00 94.88 222 HIS A O 1
ATOM 1904 N N . ASP A 1 223 ? 2.432 8.167 3.362 1.00 88.38 223 ASP A N 1
ATOM 1905 C CA . ASP A 1 223 ? 2.833 9.369 4.099 1.00 88.38 223 ASP A CA 1
ATOM 1906 C C . ASP A 1 223 ? 3.517 9.057 5.442 1.00 88.38 223 ASP A C 1
ATOM 1908 O O . ASP A 1 223 ? 3.681 9.936 6.288 1.00 88.38 223 ASP A O 1
ATOM 1912 N N . MET A 1 224 ? 4.013 7.825 5.620 1.00 92.50 224 MET A N 1
ATOM 1913 C CA . MET A 1 224 ? 4.658 7.344 6.856 1.00 92.50 224 MET A CA 1
ATOM 1914 C C . MET A 1 224 ? 5.733 8.288 7.413 1.00 92.50 224 MET A C 1
ATOM 1916 O O . MET A 1 224 ? 5.988 8.334 8.618 1.00 92.50 224 MET A O 1
ATOM 1920 N N . HIS A 1 225 ? 6.429 9.005 6.531 1.00 89.00 225 HIS A N 1
ATOM 1921 C CA . HIS A 1 225 ? 7.489 9.926 6.917 1.00 89.00 225 HIS A CA 1
ATOM 1922 C C . HIS A 1 225 ? 6.961 11.092 7.764 1.00 89.00 225 HIS A C 1
ATOM 1924 O O . HIS A 1 225 ? 7.660 11.512 8.684 1.00 89.00 225 HIS A O 1
ATOM 1930 N N . THR A 1 226 ? 5.733 11.559 7.515 1.00 90.12 226 THR A N 1
ATOM 1931 C CA . THR A 1 226 ? 5.066 12.620 8.284 1.00 90.12 226 THR A CA 1
ATOM 1932 C C . THR A 1 226 ? 4.923 12.209 9.742 1.00 90.12 226 THR A C 1
ATOM 1934 O O . THR A 1 226 ? 5.243 12.980 10.643 1.00 90.12 226 THR A O 1
ATOM 1937 N N . PHE A 1 227 ? 4.551 10.951 9.989 1.00 91.75 227 PHE A N 1
ATOM 1938 C CA . PHE A 1 227 ? 4.434 10.422 11.344 1.00 91.75 227 PHE A CA 1
ATOM 1939 C C . PHE A 1 227 ? 5.772 10.401 12.098 1.00 91.75 227 PHE A C 1
ATOM 1941 O O . PHE A 1 227 ? 5.830 10.723 13.281 1.00 91.75 227 PHE A O 1
ATOM 1948 N N . TYR A 1 228 ? 6.864 10.011 11.436 1.00 89.19 228 TYR A N 1
ATOM 1949 C CA . TYR A 1 228 ? 8.162 9.848 12.105 1.00 89.19 228 TYR A CA 1
ATOM 1950 C C . TYR A 1 228 ? 9.004 11.119 12.180 1.00 89.19 228 TYR A C 1
ATOM 1952 O O . TYR A 1 228 ? 9.867 11.221 13.054 1.00 89.19 228 TYR A O 1
ATOM 1960 N N . ALA A 1 229 ? 8.806 12.050 11.251 1.00 89.94 229 ALA A N 1
ATOM 1961 C CA . ALA A 1 229 ? 9.494 13.333 11.252 1.00 89.94 229 ALA A CA 1
ATOM 1962 C C . ALA A 1 229 ? 8.778 14.371 12.121 1.00 89.94 229 ALA A C 1
ATOM 1964 O O . ALA A 1 229 ? 9.434 15.307 12.578 1.00 89.94 229 ALA A O 1
ATOM 1965 N N . GLY A 1 230 ? 7.470 14.199 12.333 1.00 89.75 230 GLY A N 1
ATOM 1966 C CA . GLY A 1 230 ? 6.645 15.210 12.962 1.00 89.75 230 GLY A CA 1
ATOM 1967 C C . GLY A 1 230 ? 6.672 15.223 14.487 1.00 89.75 230 GLY A C 1
ATOM 1968 O O . GLY A 1 230 ? 7.030 14.238 15.149 1.00 89.75 230 GLY A O 1
ATOM 1969 N N . ASP A 1 231 ? 6.273 16.361 15.048 1.00 93.12 231 ASP A N 1
ATOM 1970 C CA . ASP A 1 231 ? 6.003 16.510 16.477 1.00 93.12 231 ASP A CA 1
ATOM 1971 C C . ASP A 1 231 ? 4.704 15.789 16.904 1.00 93.12 231 ASP A C 1
ATOM 1973 O O . ASP A 1 231 ? 4.095 15.034 16.145 1.00 93.12 231 ASP A O 1
ATOM 1977 N N . GLU A 1 232 ? 4.304 15.931 18.169 1.00 93.69 232 GLU A N 1
ATOM 1978 C CA . GLU A 1 232 ? 3.088 15.279 18.671 1.00 93.69 232 GLU A CA 1
ATOM 1979 C C . GLU A 1 232 ? 1.818 15.739 17.934 1.00 93.69 232 GLU A C 1
ATOM 1981 O O . GLU A 1 232 ? 0.952 14.914 17.638 1.00 93.69 232 GLU A O 1
ATOM 1986 N N . GLU A 1 233 ? 1.722 17.024 17.593 1.00 95.50 233 GLU A N 1
ATOM 1987 C CA . GLU A 1 233 ? 0.565 17.613 16.914 1.00 95.50 233 GLU A CA 1
ATOM 1988 C C . GLU A 1 233 ? 0.453 17.107 15.470 1.00 95.50 233 GLU A C 1
ATOM 1990 O O . GLU A 1 233 ? -0.634 16.744 15.001 1.00 95.50 233 GLU A O 1
ATOM 1995 N N . GLU A 1 234 ? 1.586 17.021 14.774 1.00 94.94 234 GLU A N 1
ATOM 1996 C CA . GLU A 1 234 ? 1.674 16.461 13.426 1.00 94.94 234 GLU A CA 1
ATOM 1997 C C . GLU A 1 234 ? 1.341 14.965 13.427 1.00 94.94 234 GLU A C 1
ATOM 1999 O O . GLU A 1 234 ? 0.559 14.512 12.588 1.00 94.94 234 GLU A O 1
ATOM 2004 N N . ARG A 1 235 ? 1.831 14.197 14.413 1.00 94.69 235 ARG A N 1
ATOM 2005 C CA . ARG A 1 235 ? 1.473 12.776 14.583 1.00 94.69 235 ARG A CA 1
ATOM 2006 C C . ARG A 1 235 ? -0.014 12.575 14.854 1.00 94.69 235 ARG A C 1
ATOM 2008 O O . ARG A 1 235 ? -0.624 11.675 14.276 1.00 94.69 235 ARG A O 1
ATOM 2015 N N . LEU A 1 236 ? -0.607 13.401 15.716 1.00 95.94 236 LEU A N 1
ATOM 2016 C CA . LEU A 1 236 ? -2.041 13.372 16.008 1.00 95.94 236 LEU A CA 1
ATOM 2017 C C . LEU A 1 236 ? -2.875 13.680 14.762 1.00 95.94 236 LEU A C 1
ATOM 2019 O O . LEU A 1 236 ? -3.841 12.971 14.479 1.00 95.94 236 LEU A O 1
ATOM 2023 N N . SER A 1 237 ? -2.494 14.715 14.012 1.00 95.94 237 SER A N 1
ATOM 2024 C CA . SER A 1 237 ? -3.164 15.113 12.768 1.00 95.94 237 SER A CA 1
ATOM 2025 C C . SER A 1 237 ? -3.062 14.032 11.698 1.00 95.94 237 SER A C 1
ATOM 2027 O O . SER A 1 237 ? -4.075 13.662 11.106 1.00 95.94 237 SER A O 1
ATOM 2029 N N . TYR A 1 238 ? -1.863 13.477 11.514 1.00 96.25 238 TYR A N 1
ATOM 2030 C CA . TYR A 1 238 ? -1.601 12.356 10.618 1.00 96.25 238 TYR A CA 1
ATOM 2031 C C . TYR A 1 238 ? -2.501 11.161 10.939 1.00 96.25 238 TYR A C 1
ATOM 2033 O O . TYR A 1 238 ? -3.196 10.649 10.063 1.00 96.25 238 TYR A O 1
ATOM 2041 N N . LEU A 1 239 ? -2.537 10.727 12.204 1.00 96.75 239 LEU A N 1
ATOM 2042 C CA . LEU A 1 239 ? -3.342 9.574 12.595 1.00 96.75 239 LEU A CA 1
ATOM 2043 C C . LEU A 1 239 ? -4.830 9.840 12.412 1.00 96.75 239 LEU A C 1
ATOM 2045 O O . LEU A 1 239 ? -5.518 9.014 11.819 1.00 96.75 239 LEU A O 1
ATOM 2049 N N . ALA A 1 240 ? -5.325 10.977 12.904 1.00 96.69 240 ALA A N 1
ATOM 2050 C CA . ALA A 1 240 ? -6.737 11.317 12.805 1.00 96.69 240 ALA A CA 1
ATOM 2051 C C . ALA A 1 240 ? -7.194 11.378 11.340 1.00 96.69 240 ALA A C 1
ATOM 2053 O O . ALA A 1 240 ? -8.179 10.730 10.991 1.00 96.69 240 ALA A O 1
ATOM 2054 N N . GLY A 1 241 ? -6.453 12.091 10.484 1.00 96.19 241 GLY A N 1
ATOM 2055 C CA . GLY A 1 241 ? -6.771 12.223 9.062 1.00 96.19 241 GLY A CA 1
ATOM 2056 C C . GLY A 1 241 ? -6.784 10.875 8.344 1.00 96.19 241 GLY A C 1
ATOM 2057 O O . GLY A 1 241 ? -7.764 10.531 7.687 1.00 96.19 241 GLY A O 1
ATOM 2058 N N . ASN A 1 242 ? -5.747 10.059 8.541 1.00 97.75 242 ASN A N 1
ATOM 2059 C CA . ASN A 1 242 ? -5.648 8.756 7.887 1.00 97.75 242 ASN A CA 1
ATOM 2060 C C . ASN A 1 242 ? -6.685 7.743 8.394 1.00 97.75 242 ASN A C 1
ATOM 2062 O O . ASN A 1 242 ? -7.246 6.989 7.599 1.00 97.75 242 ASN A O 1
ATOM 2066 N N . ILE A 1 243 ? -7.014 7.750 9.688 1.00 97.56 243 ILE A N 1
ATOM 2067 C CA . ILE A 1 243 ? -8.089 6.914 10.241 1.00 97.56 243 ILE A CA 1
ATOM 2068 C C . ILE A 1 243 ? -9.448 7.317 9.661 1.00 97.56 243 ILE A C 1
ATOM 2070 O O . ILE A 1 243 ? -10.207 6.438 9.249 1.00 97.56 243 ILE A O 1
ATOM 2074 N N . ILE A 1 244 ? -9.745 8.619 9.599 1.00 96.88 244 ILE A N 1
ATOM 2075 C CA . ILE A 1 244 ? -10.978 9.137 8.990 1.00 96.88 244 ILE A CA 1
ATOM 2076 C C . ILE A 1 244 ? -11.064 8.688 7.529 1.00 96.88 244 ILE A C 1
ATOM 2078 O O . ILE A 1 244 ? -12.052 8.063 7.153 1.00 96.88 244 ILE A O 1
ATOM 2082 N N . ASN A 1 245 ? -9.998 8.884 6.745 1.00 96.75 245 ASN A N 1
ATOM 2083 C CA . ASN A 1 245 ? -9.941 8.473 5.340 1.00 96.75 245 ASN A CA 1
ATOM 2084 C C . ASN A 1 245 ? -10.188 6.966 5.160 1.00 96.75 245 ASN A C 1
ATOM 2086 O O . ASN A 1 245 ? -10.938 6.555 4.273 1.00 96.75 245 ASN A O 1
ATOM 2090 N N . ILE A 1 246 ? -9.597 6.124 6.019 1.00 98.00 246 ILE A N 1
ATOM 2091 C CA . ILE A 1 246 ? -9.825 4.672 5.995 1.00 98.00 246 ILE A CA 1
ATOM 2092 C C . ILE A 1 246 ? -11.300 4.351 6.267 1.00 98.00 246 ILE A C 1
ATOM 2094 O O . ILE A 1 246 ? -11.895 3.553 5.541 1.00 98.00 246 ILE A O 1
ATOM 2098 N N . ILE A 1 247 ? -11.899 4.959 7.295 1.00 96.94 247 ILE A N 1
ATOM 2099 C CA . ILE A 1 247 ? -13.299 4.715 7.663 1.00 96.94 247 ILE A CA 1
ATOM 2100 C C . ILE A 1 247 ? -14.240 5.184 6.551 1.00 96.94 247 ILE A C 1
ATOM 2102 O O . ILE A 1 247 ? -15.122 4.431 6.142 1.00 96.94 247 ILE A O 1
ATOM 2106 N N . GLU A 1 248 ? -14.045 6.390 6.026 1.00 96.50 248 GLU A N 1
ATOM 2107 C CA . GLU A 1 248 ? -14.893 6.965 4.981 1.00 96.50 248 GLU A CA 1
ATOM 2108 C C . GLU A 1 248 ? -14.807 6.179 3.674 1.00 96.50 248 GLU A C 1
ATOM 2110 O O . GLU A 1 248 ? -15.833 5.884 3.055 1.00 96.50 248 GLU A O 1
ATOM 2115 N N . HIS A 1 249 ? -13.609 5.747 3.276 1.00 97.56 249 HIS A N 1
ATOM 2116 C CA . HIS A 1 249 ? -13.461 4.924 2.080 1.00 97.56 249 HIS A CA 1
ATOM 2117 C C . HIS A 1 249 ? -14.078 3.537 2.270 1.00 97.56 249 HIS A C 1
ATOM 2119 O O . HIS A 1 249 ? -14.794 3.050 1.398 1.00 97.56 249 HIS A O 1
ATOM 2125 N N . VAL A 1 250 ? -13.846 2.876 3.406 1.00 97.19 250 VAL A N 1
ATOM 2126 C CA . VAL A 1 250 ? -14.355 1.513 3.624 1.00 97.19 250 VAL A CA 1
ATOM 2127 C C . VAL A 1 250 ? -15.867 1.503 3.851 1.00 97.19 250 VAL A C 1
ATOM 2129 O O . VAL A 1 250 ? -16.578 0.727 3.209 1.00 97.19 250 VAL A O 1
ATOM 2132 N N . CYS A 1 251 ? -16.375 2.355 4.737 1.00 96.00 251 CYS A N 1
ATOM 2133 C CA . CYS A 1 251 ? -17.789 2.373 5.104 1.00 96.00 251 CYS A CA 1
ATOM 2134 C C . CYS A 1 251 ? -18.640 3.193 4.128 1.00 96.00 251 CYS A C 1
ATOM 2136 O O . CYS A 1 251 ? -19.778 2.817 3.855 1.00 96.00 251 CYS A O 1
ATOM 2138 N N . GLY A 1 252 ? -18.108 4.293 3.594 1.00 96.44 252 GLY A N 1
ATOM 2139 C CA . GLY A 1 252 ? -18.809 5.160 2.647 1.00 96.44 252 GLY A CA 1
ATOM 2140 C C . GLY A 1 252 ? -18.687 4.666 1.209 1.00 96.44 252 GLY A C 1
ATOM 2141 O O . GLY A 1 252 ? -19.686 4.292 0.596 1.00 96.44 252 GLY A O 1
ATOM 2142 N N . TYR A 1 253 ? -17.465 4.631 0.670 1.00 97.12 253 TYR A N 1
ATOM 2143 C CA . TYR A 1 253 ? -17.237 4.303 -0.744 1.00 97.12 253 TYR A CA 1
ATOM 2144 C C . TYR A 1 253 ? -17.405 2.807 -1.053 1.00 97.12 253 TYR A C 1
ATOM 2146 O O . TYR A 1 253 ? -18.163 2.435 -1.950 1.00 97.12 253 TYR A O 1
ATOM 2154 N N . LEU A 1 254 ? -16.739 1.927 -0.300 1.00 96.50 254 LEU A N 1
ATOM 2155 C CA . LEU A 1 254 ? -16.830 0.474 -0.488 1.00 96.50 254 LEU A CA 1
ATOM 2156 C C . LEU A 1 254 ? -18.099 -0.135 0.129 1.00 96.50 254 LEU A C 1
ATOM 2158 O O . LEU A 1 254 ? -18.371 -1.315 -0.110 1.00 96.50 254 LEU A O 1
ATOM 2162 N N . GLN A 1 255 ? -18.856 0.649 0.907 1.00 96.00 255 GLN A N 1
ATOM 2163 C CA . GLN A 1 255 ? -20.097 0.242 1.578 1.00 96.00 255 GLN A CA 1
ATOM 2164 C C . GLN A 1 255 ? -19.936 -1.030 2.423 1.00 96.00 255 GLN A C 1
ATOM 2166 O O . GLN A 1 255 ? -20.791 -1.920 2.436 1.00 96.00 255 GLN A O 1
ATOM 2171 N N . MET A 1 256 ? -18.799 -1.149 3.107 1.00 94.44 256 MET A N 1
ATOM 2172 C CA . MET A 1 256 ? -18.503 -2.276 3.982 1.00 94.44 256 MET A CA 1
ATOM 2173 C C . MET A 1 256 ? -18.842 -1.953 5.447 1.00 94.44 256 MET A C 1
ATOM 2175 O O . MET A 1 256 ? -18.880 -0.787 5.831 1.00 94.44 256 MET A O 1
ATOM 2179 N N . PRO A 1 257 ? -19.081 -2.968 6.296 1.00 93.19 257 PRO A N 1
ATOM 2180 C CA . PRO A 1 257 ? -19.317 -2.748 7.722 1.00 93.19 257 PRO A CA 1
ATOM 2181 C C . PRO A 1 257 ? -18.098 -2.163 8.450 1.00 93.19 257 PRO A C 1
ATOM 2183 O O . PRO A 1 257 ? -16.961 -2.398 8.052 1.00 93.19 257 PRO A O 1
ATOM 2186 N N . ASP A 1 258 ? -18.335 -1.537 9.601 1.00 93.00 258 ASP A N 1
ATOM 2187 C CA . ASP A 1 258 ? -17.312 -0.973 10.503 1.00 93.00 258 ASP A CA 1
ATOM 2188 C C . ASP A 1 258 ? -16.197 -1.963 10.880 1.00 93.00 258 ASP A C 1
ATOM 2190 O O . ASP A 1 258 ? -15.033 -1.587 11.001 1.00 93.00 258 ASP A O 1
ATOM 2194 N N . ALA A 1 259 ? -16.544 -3.249 10.982 1.00 90.50 259 ALA A N 1
ATOM 2195 C CA . ALA A 1 259 ? -15.622 -4.374 11.155 1.00 90.50 259 ALA A CA 1
ATOM 2196 C C . ALA A 1 259 ? -14.483 -4.409 10.131 1.00 90.50 259 ALA A C 1
ATOM 2198 O O . ALA A 1 259 ? -13.370 -4.842 10.409 1.00 90.50 259 ALA A O 1
ATOM 2199 N N . ASN A 1 260 ? -14.792 -4.015 8.901 1.00 93.00 260 ASN A N 1
ATOM 2200 C CA . ASN A 1 260 ? -13.843 -4.028 7.808 1.00 93.00 260 ASN A CA 1
ATOM 2201 C C . ASN A 1 260 ? -12.929 -2.808 7.920 1.00 93.00 260 ASN A C 1
ATOM 2203 O O . ASN A 1 260 ? -11.729 -2.931 7.701 1.00 93.00 260 ASN A O 1
ATOM 2207 N N . ALA A 1 261 ? -13.460 -1.647 8.311 1.00 94.88 261 ALA A N 1
ATOM 2208 C CA . ALA A 1 261 ? -12.649 -0.448 8.507 1.00 94.88 261 ALA A CA 1
ATOM 2209 C C . ALA A 1 261 ? -11.607 -0.658 9.615 1.00 94.88 261 ALA A C 1
ATOM 2211 O O . ALA A 1 261 ? -10.437 -0.329 9.431 1.00 94.88 261 ALA A O 1
ATOM 2212 N N . SER A 1 262 ? -11.982 -1.304 10.720 1.00 93.50 262 SER A N 1
ATOM 2213 C CA . SER A 1 262 ? -11.047 -1.641 11.798 1.00 93.50 262 SER A CA 1
ATOM 2214 C C . SER A 1 262 ? -9.960 -2.639 11.394 1.00 93.50 262 SER A C 1
ATOM 2216 O O . SER A 1 262 ? -8.853 -2.543 11.916 1.00 93.50 262 SER A O 1
ATOM 2218 N N . GLN A 1 263 ? -10.208 -3.542 10.437 1.00 92.56 263 GLN A N 1
ATOM 2219 C CA . GLN A 1 263 ? -9.146 -4.370 9.843 1.00 92.56 263 GLN A CA 1
ATOM 2220 C C . GLN A 1 263 ? -8.117 -3.520 9.097 1.00 92.56 263 GLN A C 1
ATOM 2222 O O . GLN A 1 263 ? -6.916 -3.734 9.259 1.00 92.56 263 GLN A O 1
ATOM 2227 N N . GLY A 1 264 ? -8.580 -2.537 8.319 1.00 95.12 264 GLY A N 1
ATOM 2228 C CA . GLY A 1 264 ? -7.699 -1.566 7.672 1.00 95.12 264 GLY A CA 1
ATOM 2229 C C . GLY A 1 264 ? -6.894 -0.770 8.694 1.00 95.12 264 GLY A C 1
ATOM 2230 O O . GLY A 1 264 ? -5.672 -0.713 8.600 1.00 95.12 264 GLY A O 1
ATOM 2231 N N . ILE A 1 265 ? -7.550 -0.248 9.733 1.00 95.56 265 ILE A N 1
ATOM 2232 C CA . ILE A 1 265 ? -6.874 0.471 10.821 1.00 95.56 265 ILE A CA 1
ATOM 2233 C C . ILE A 1 265 ? -5.853 -0.425 11.531 1.00 95.56 265 ILE A C 1
ATOM 2235 O O . ILE A 1 265 ? -4.747 0.021 11.799 1.00 95.56 265 ILE A O 1
ATOM 2239 N N . CYS A 1 266 ? -6.169 -1.692 11.804 1.00 93.19 266 CYS A N 1
ATOM 2240 C CA . CYS A 1 266 ? -5.223 -2.619 12.426 1.00 93.19 266 CYS A CA 1
ATOM 2241 C C . CYS A 1 266 ? -3.933 -2.745 11.601 1.00 93.19 266 CYS A C 1
ATOM 2243 O O . CYS A 1 266 ? -2.843 -2.653 12.157 1.00 93.19 266 CYS A O 1
ATOM 2245 N N . VAL A 1 267 ? -4.051 -2.909 10.279 1.00 93.56 267 VAL A N 1
ATOM 2246 C CA . VAL A 1 267 ? -2.894 -2.981 9.366 1.00 93.56 267 VAL A CA 1
ATOM 2247 C C . VAL A 1 267 ? -2.138 -1.659 9.328 1.00 93.56 267 VAL A C 1
ATOM 2249 O O . VAL A 1 267 ? -0.909 -1.655 9.370 1.00 93.56 267 VAL A O 1
ATOM 2252 N N . PHE A 1 268 ? -2.866 -0.543 9.270 1.00 95.94 268 PHE A N 1
ATOM 2253 C CA . PHE A 1 268 ? -2.288 0.794 9.309 1.00 95.94 268 PHE A CA 1
ATOM 2254 C C . PHE A 1 268 ? -1.428 0.975 10.566 1.00 95.94 268 PHE A C 1
ATOM 2256 O O . PHE A 1 268 ? -0.254 1.316 10.461 1.00 95.94 268 PHE A O 1
ATOM 2263 N N . LEU A 1 269 ? -1.961 0.658 11.749 1.00 93.75 269 LEU A N 1
ATOM 2264 C CA . LEU A 1 269 ? -1.240 0.773 13.020 1.00 93.75 269 LEU A CA 1
ATOM 2265 C C . LEU A 1 269 ? -0.070 -0.218 13.128 1.00 93.75 269 LEU A C 1
ATOM 2267 O O . LEU A 1 269 ? 0.986 0.155 13.629 1.00 93.75 269 LEU A O 1
ATOM 2271 N N . GLU A 1 270 ? -0.213 -1.448 12.622 1.00 90.25 270 GLU A N 1
ATOM 2272 C CA . GLU A 1 270 ? 0.850 -2.470 12.624 1.00 90.25 270 GLU A CA 1
ATOM 2273 C C . GLU A 1 270 ? 2.101 -2.015 11.854 1.00 90.25 270 GLU A C 1
ATOM 2275 O O . GLU A 1 270 ? 3.228 -2.376 12.203 1.00 90.25 270 GLU A O 1
ATOM 2280 N N . LEU A 1 271 ? 1.920 -1.208 10.806 1.00 91.31 271 LEU A N 1
ATOM 2281 C CA . LEU A 1 271 ? 3.023 -0.669 10.011 1.00 91.31 271 LEU A CA 1
ATOM 2282 C C . LEU A 1 271 ? 3.732 0.524 10.665 1.00 91.31 271 LEU A C 1
ATOM 2284 O O . LEU A 1 271 ? 4.800 0.901 10.183 1.00 91.31 271 LEU A O 1
ATOM 2288 N N . HIS A 1 272 ? 3.211 1.039 11.781 1.00 90.62 272 HIS A N 1
ATOM 2289 C CA . HIS A 1 272 ? 3.879 2.014 12.638 1.00 90.62 272 HIS A CA 1
ATOM 2290 C C . HIS A 1 272 ? 4.481 1.275 13.844 1.00 90.62 272 HIS A C 1
ATOM 2292 O O . HIS A 1 272 ? 3.811 1.100 14.861 1.00 90.62 272 HIS A O 1
ATOM 2298 N N . PRO A 1 273 ? 5.722 0.760 13.768 1.00 71.31 273 PRO A N 1
ATOM 2299 C CA . PRO A 1 273 ? 6.334 0.025 14.869 1.00 71.31 273 PRO A CA 1
ATOM 2300 C C . PRO A 1 273 ? 6.458 0.854 16.147 1.00 71.31 273 PRO A C 1
ATOM 2302 O O . PRO A 1 273 ? 6.967 1.975 16.146 1.00 71.31 273 PRO A O 1
ATOM 2305 N N . VAL A 1 274 ? 6.064 0.226 17.254 1.00 68.50 274 VAL A N 1
ATOM 2306 C CA . VAL A 1 274 ? 6.316 0.682 18.620 1.00 68.50 274 VAL A CA 1
ATOM 2307 C C . VAL A 1 274 ? 7.804 0.502 18.944 1.00 68.50 274 VAL A C 1
ATOM 2309 O O . VAL A 1 274 ? 8.348 -0.594 18.798 1.00 68.50 274 VAL A O 1
ATOM 2312 N N . SER A 1 275 ? 8.455 1.551 19.447 1.00 52.81 275 SER A N 1
ATOM 2313 C CA . SER A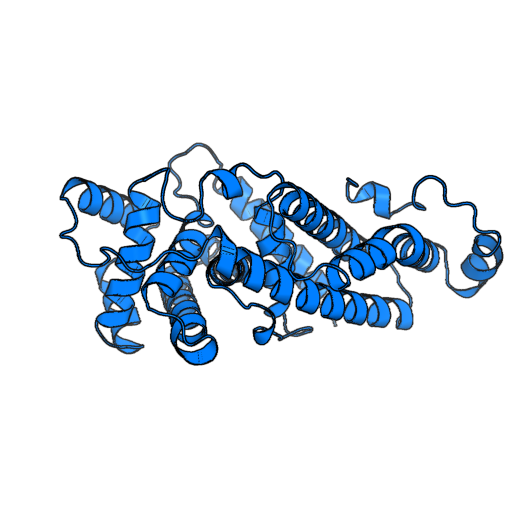 1 275 ? 9.902 1.665 19.724 1.00 52.81 275 SER A CA 1
ATOM 2314 C C . SER A 1 275 ? 10.510 0.652 20.726 1.00 52.81 275 SER A C 1
ATOM 2316 O O . SER A 1 275 ? 11.650 0.825 21.149 1.00 52.81 275 SER A O 1
ATOM 2318 N N . GLY A 1 276 ? 9.793 -0.403 21.128 1.00 48.25 276 GLY A N 1
ATOM 2319 C CA . GLY A 1 276 ? 10.207 -1.364 22.163 1.00 48.25 276 GLY A CA 1
ATOM 2320 C C . GLY A 1 276 ? 10.773 -2.702 21.666 1.00 48.25 276 GLY A C 1
ATOM 2321 O O . GLY A 1 276 ? 11.345 -3.444 22.460 1.00 48.25 276 GLY A O 1
ATOM 2322 N N . GLY A 1 277 ? 10.646 -3.031 20.378 1.00 43.91 277 GLY A N 1
ATOM 2323 C CA . GLY A 1 277 ? 11.131 -4.294 19.809 1.00 43.91 277 GLY A CA 1
ATOM 2324 C C . GLY A 1 277 ? 12.261 -4.063 18.814 1.00 43.91 277 GLY A C 1
ATOM 2325 O O . GLY A 1 277 ? 11.989 -3.979 17.625 1.00 43.91 277 GLY A O 1
ATOM 2326 N N . CYS A 1 278 ? 13.493 -3.898 19.310 1.00 38.78 278 CYS A N 1
ATOM 2327 C CA . CYS A 1 278 ? 14.762 -3.841 18.563 1.00 38.78 278 CYS A CA 1
ATOM 2328 C C . CYS A 1 278 ? 14.629 -3.647 17.032 1.00 38.78 278 CYS A C 1
ATOM 2330 O O . CYS A 1 278 ? 14.817 -4.576 16.255 1.00 38.78 278 CYS A O 1
ATOM 2332 N N . ASN A 1 279 ? 14.284 -2.433 16.600 1.00 41.22 279 ASN A N 1
ATOM 2333 C CA . ASN A 1 279 ? 14.448 -1.950 15.232 1.00 41.22 279 ASN A CA 1
ATOM 2334 C C . ASN A 1 279 ? 14.597 -0.435 15.319 1.00 41.22 279 ASN A C 1
ATOM 2336 O O . ASN A 1 279 ? 13.648 0.296 15.583 1.00 41.22 279 ASN A O 1
ATOM 2340 N N . CYS A 1 280 ? 15.845 0.002 15.201 1.00 39.47 280 CYS A N 1
ATOM 2341 C CA . CYS A 1 280 ? 16.307 1.360 15.424 1.00 39.47 280 CYS A CA 1
ATOM 2342 C C . CYS A 1 280 ? 15.396 2.405 14.751 1.00 39.47 280 CYS A C 1
ATOM 2344 O O . CYS A 1 280 ? 15.225 2.388 13.533 1.00 39.47 280 CYS A O 1
ATOM 2346 N N . VAL A 1 281 ? 14.866 3.354 15.528 1.00 45.03 281 VAL A N 1
ATOM 2347 C CA . VAL A 1 281 ? 14.163 4.549 15.022 1.00 45.03 281 VAL A CA 1
ATOM 2348 C C . VAL A 1 281 ? 15.011 5.277 13.967 1.00 45.03 281 VAL A C 1
ATOM 2350 O O . VAL A 1 281 ? 14.472 5.794 12.994 1.00 45.03 281 VAL A O 1
ATOM 2353 N N . ALA A 1 282 ? 16.347 5.220 14.066 1.00 48.03 282 ALA A N 1
ATOM 2354 C CA . ALA A 1 282 ? 17.234 5.751 13.033 1.00 48.03 282 ALA A CA 1
ATOM 2355 C C . ALA A 1 282 ? 17.177 4.962 11.711 1.00 48.03 282 ALA A C 1
ATOM 2357 O O . ALA A 1 282 ? 17.338 5.568 10.664 1.00 48.03 282 ALA A O 1
ATOM 2358 N N . CYS A 1 283 ? 16.897 3.654 11.705 1.00 46.56 283 CYS A N 1
ATOM 2359 C CA . CYS A 1 283 ? 16.688 2.897 10.464 1.00 46.56 283 CYS A CA 1
ATOM 2360 C C . CYS A 1 283 ? 15.382 3.296 9.767 1.00 46.56 283 CYS A C 1
ATOM 2362 O O . CYS A 1 283 ? 15.368 3.407 8.544 1.00 46.56 283 CYS A O 1
ATOM 2364 N N . TYR A 1 284 ? 14.308 3.560 10.519 1.00 50.38 284 TYR A N 1
ATOM 2365 C CA . TYR A 1 284 ? 13.061 4.073 9.944 1.00 50.38 284 TYR A CA 1
ATOM 2366 C C . TYR A 1 284 ? 13.191 5.524 9.504 1.00 50.38 284 TYR A C 1
ATOM 2368 O O . TYR A 1 284 ? 12.745 5.840 8.413 1.00 50.38 284 TYR A O 1
ATOM 2376 N N . ALA A 1 285 ? 13.883 6.375 10.260 1.00 50.50 285 ALA A N 1
ATOM 2377 C CA . ALA A 1 285 ? 14.184 7.740 9.838 1.00 50.50 285 ALA A CA 1
ATOM 2378 C C . ALA A 1 285 ? 15.106 7.774 8.606 1.00 50.50 285 ALA A C 1
ATOM 2380 O O . ALA A 1 285 ? 14.903 8.588 7.715 1.00 50.50 285 ALA A O 1
ATOM 2381 N N . LEU A 1 286 ? 16.094 6.876 8.506 1.00 50.84 286 LEU A N 1
ATOM 2382 C CA . LEU A 1 286 ? 16.934 6.730 7.311 1.00 50.84 286 LEU A CA 1
ATOM 2383 C C . LEU A 1 286 ? 16.133 6.198 6.121 1.00 50.84 286 LEU A C 1
ATOM 2385 O O . LEU A 1 286 ? 16.324 6.678 5.009 1.00 50.84 286 LEU A O 1
ATOM 2389 N N . ARG A 1 287 ? 15.211 5.255 6.343 1.00 51.56 287 ARG A N 1
ATOM 2390 C CA . ARG A 1 287 ? 14.316 4.749 5.298 1.00 51.56 287 ARG A CA 1
ATOM 2391 C C . ARG A 1 287 ? 13.287 5.793 4.871 1.00 51.56 287 ARG A C 1
ATOM 2393 O O . ARG A 1 287 ? 13.048 5.917 3.685 1.00 51.56 287 ARG A O 1
ATOM 2400 N N . ALA A 1 288 ? 12.730 6.566 5.797 1.00 53.66 288 ALA A N 1
ATOM 2401 C CA . ALA A 1 288 ? 11.823 7.674 5.521 1.00 53.66 288 ALA A CA 1
ATOM 2402 C C . ALA A 1 288 ? 12.544 8.807 4.782 1.00 53.66 288 ALA A C 1
ATOM 2404 O O . ALA A 1 288 ? 12.004 9.332 3.822 1.00 53.66 288 ALA A O 1
ATOM 2405 N N . LYS A 1 289 ? 13.795 9.120 5.148 1.00 55.81 289 LYS A N 1
ATOM 2406 C CA . LYS A 1 289 ? 14.644 10.055 4.392 1.00 55.81 289 LYS A CA 1
ATOM 2407 C C . LYS A 1 289 ? 15.000 9.530 3.003 1.00 55.81 289 LYS A C 1
ATOM 2409 O O . LYS A 1 289 ? 15.028 10.311 2.062 1.00 55.81 289 LYS A O 1
ATOM 2414 N N . ALA A 1 290 ? 15.265 8.230 2.863 1.00 59.12 290 ALA A N 1
ATOM 2415 C CA . ALA A 1 290 ? 15.480 7.606 1.560 1.00 59.12 290 ALA A CA 1
ATOM 2416 C C . ALA A 1 290 ? 14.206 7.663 0.705 1.00 59.12 290 ALA A C 1
ATOM 2418 O O . ALA A 1 290 ? 14.283 8.064 -0.447 1.00 59.12 290 ALA A O 1
ATOM 2419 N N . LEU A 1 291 ? 13.041 7.367 1.289 1.00 53.47 291 LEU A N 1
ATOM 2420 C CA . LEU A 1 291 ? 11.743 7.492 0.625 1.00 53.47 291 LEU A CA 1
ATOM 2421 C C . LEU A 1 291 ? 11.435 8.947 0.248 1.00 53.47 291 LEU A C 1
ATOM 2423 O O . LEU A 1 291 ? 11.063 9.181 -0.885 1.00 53.47 291 LEU A O 1
ATOM 2427 N N . GLN A 1 292 ? 11.682 9.935 1.112 1.00 59.34 292 GLN A N 1
ATOM 2428 C CA . GLN A 1 292 ? 11.525 11.357 0.768 1.00 59.34 292 GLN A CA 1
ATOM 2429 C C . GLN A 1 292 ? 12.479 11.807 -0.343 1.00 59.34 292 GLN A C 1
ATOM 2431 O O . GLN A 1 292 ? 12.110 12.628 -1.181 1.00 59.34 292 GLN A O 1
ATOM 2436 N N . ALA A 1 293 ? 13.714 11.297 -0.362 1.00 63.56 293 ALA A N 1
ATOM 2437 C CA . ALA A 1 293 ? 14.649 11.559 -1.450 1.00 63.56 293 ALA A CA 1
ATOM 2438 C C . ALA A 1 293 ? 14.177 10.910 -2.763 1.00 63.56 293 ALA A C 1
ATOM 2440 O O . ALA A 1 293 ? 14.269 11.543 -3.813 1.00 63.56 293 ALA A O 1
ATOM 2441 N N . GLU A 1 294 ? 13.626 9.694 -2.699 1.00 57.78 294 GLU A N 1
ATOM 2442 C CA . GLU A 1 294 ? 12.981 9.016 -3.830 1.00 57.78 294 GLU A CA 1
ATOM 2443 C C . GLU A 1 294 ? 11.735 9.786 -4.302 1.00 57.78 294 GLU A C 1
ATOM 2445 O O . GLU A 1 294 ? 11.590 10.017 -5.495 1.00 57.78 294 GLU A O 1
ATOM 2450 N N . GLU A 1 295 ? 10.885 10.273 -3.397 1.00 55.38 295 GLU A N 1
ATOM 2451 C CA . GLU A 1 295 ? 9.682 11.060 -3.706 1.00 55.38 295 GLU A CA 1
ATOM 2452 C C . GLU A 1 295 ? 10.016 12.433 -4.285 1.00 55.38 295 GLU A C 1
ATOM 2454 O O . GLU A 1 295 ? 9.369 12.878 -5.226 1.00 55.38 295 GLU A O 1
ATOM 2459 N N . SER A 1 296 ? 11.068 13.085 -3.789 1.00 62.47 296 SER A N 1
ATOM 2460 C CA . SER A 1 296 ? 11.558 14.349 -4.350 1.00 62.47 296 SER A CA 1
ATOM 2461 C C . SER A 1 296 ? 12.133 14.160 -5.758 1.00 62.47 296 SER A C 1
ATOM 2463 O O . SER A 1 296 ? 12.020 15.051 -6.594 1.00 62.47 296 SER A O 1
ATOM 2465 N N . GLN A 1 297 ? 12.720 12.992 -6.047 1.00 58.56 297 GLN A N 1
ATOM 2466 C CA . GLN A 1 297 ? 13.094 12.598 -7.410 1.00 58.56 297 GLN A CA 1
ATOM 2467 C C . GLN A 1 297 ? 11.868 12.235 -8.261 1.00 58.56 297 GLN A C 1
ATOM 2469 O O . GLN A 1 297 ? 11.867 12.495 -9.462 1.00 58.56 297 GLN A O 1
ATOM 2474 N N . PHE A 1 298 ? 10.827 11.668 -7.649 1.00 47.16 298 PHE A N 1
ATOM 2475 C CA . PHE A 1 298 ? 9.577 11.277 -8.302 1.00 47.16 298 PHE A CA 1
ATOM 2476 C C . PHE A 1 298 ? 8.730 12.484 -8.729 1.00 47.16 298 PHE A C 1
ATOM 2478 O O . PHE A 1 298 ? 8.153 12.489 -9.813 1.00 47.16 298 PHE A O 1
ATOM 2485 N N . MET A 1 299 ? 8.685 13.515 -7.883 1.00 44.59 299 MET A N 1
ATOM 2486 C CA . MET A 1 299 ? 7.885 14.733 -8.054 1.00 44.59 299 MET A CA 1
ATOM 2487 C C . MET A 1 299 ? 8.634 15.861 -8.778 1.00 44.59 299 MET A C 1
ATOM 2489 O O . MET A 1 299 ? 8.064 16.928 -8.995 1.00 44.59 299 MET A O 1
ATOM 2493 N N . GLY A 1 300 ? 9.898 15.642 -9.155 1.00 47.00 300 GLY A N 1
ATOM 2494 C CA . GLY A 1 300 ? 10.730 16.613 -9.864 1.00 47.00 300 GLY A CA 1
ATOM 2495 C C . GLY A 1 300 ? 10.305 16.830 -11.320 1.00 47.00 300 GLY A C 1
ATOM 2496 O O . GLY A 1 300 ? 10.912 16.270 -12.236 1.00 47.00 300 GLY A O 1
ATOM 2497 N N . GLN A 1 301 ? 9.284 17.672 -11.508 1.00 42.03 301 GLN A N 1
ATOM 2498 C CA . GLN A 1 301 ? 9.284 18.731 -12.526 1.00 42.03 301 GLN A CA 1
ATOM 2499 C C . GLN A 1 301 ? 9.964 19.976 -11.955 1.00 42.03 301 GLN A C 1
ATOM 2501 O O . GLN A 1 301 ? 9.720 20.284 -10.767 1.00 42.03 301 GLN A O 1
#